Protein AF-A0AAE0L4Q6-F1 (afdb_monomer_lite)

pLDDT: mean 71.45, std 23.59, range [25.77, 97.25]

Secondary structure (DSSP, 8-state):
--SHHHHHHHHHHHHHTT----HHHHHHHHHHHHHHHHHHHHHHHHHT--S-----HHHHHHHHHHHHHHHHHHHHHHHHHHTTSS------------------S------GGGHHHHHHSSGGGGGGGGHHHHHHHHHHT--HHHHHHHHHHHHHHHHHHHHHHHHHHHHTS-HHHHHHHHHHHTTHHHHHHHHHHHHTT-HHHHHHHHHHHHHIIIIIIHHHHHHHHHHH-S-----HHHHHHHHHHHHHHHHHHHHHHHHHHHT--SSTHHHHHHHHHHHHHHHHHHHHHHHHIIIIISHHHHHTTTSSS-SS-------HHHHHHHHHHHHHHHHHHHHHHHHHHHHHHHT-

InterPro domains:
  IPR004713 Calcium/proton exchanger [PTHR31503] (85-353)
  IPR004837 Sodium/calcium exchanger membrane region [PF01699] (146-299)
  IPR044880 NCX, central ion-binding domain superfamily [G3DSA:1.20.1420.30] (175-314)

Sequence (356 aa):
MASMGAQAAKDAAFRTAGVSPDFNEHKDRLAKIANAIQADEWLDRESDLSGEPEHIDHYASAEDKKSHKLGKLTEMVKKKKEAQSFDVEGGDEEEEKAPRADVPQDMVGFSIVSTKDILFTSQLNWLLFLIPVAVWCKMSGASDGWIFFFSLLPICPLAERLGYVTEAMASFTNPTLGGLLNATFGNLTEMIVSWFALKGGLLRVVQMSLLGSILSNMLLVLGCAFFFGGLKYKRQTYNKQGATMSAALLLLAVVSIAAPNVLHATHTELHGTSSEISLSRFTSVLLLGVYCTFLYFQLITHRDIYEEEGEDDDDDEEETVQTFWSCIAWLGIMTIFISFLSDYLVDAIEGAAGGM

Organism: NCBI:txid36881

Structure (mmCIF, N/CA/C/O backbone):
data_AF-A0AAE0L4Q6-F1
#
_entry.id   AF-A0AAE0L4Q6-F1
#
loop_
_atom_site.group_PDB
_atom_site.id
_atom_site.type_symbol
_atom_site.label_atom_id
_atom_site.label_alt_id
_atom_site.label_comp_id
_atom_site.label_asym_id
_atom_site.label_entity_id
_atom_site.label_seq_id
_atom_site.pdbx_PDB_ins_code
_atom_site.Cartn_x
_atom_site.Cartn_y
_atom_site.Cartn_z
_atom_site.occupancy
_atom_site.B_iso_or_equiv
_atom_site.auth_seq_id
_atom_site.auth_comp_id
_atom_site.auth_asym_id
_atom_site.auth_atom_id
_atom_site.pdbx_PDB_model_num
ATOM 1 N N . MET A 1 1 ? -1.699 27.904 60.894 1.00 48.16 1 MET A N 1
ATOM 2 C CA . MET A 1 1 ? -2.762 28.939 60.853 1.00 48.16 1 MET A CA 1
ATOM 3 C C . MET A 1 1 ? -3.134 29.372 59.420 1.00 48.16 1 MET A C 1
ATOM 5 O O . MET A 1 1 ? -3.517 30.511 59.214 1.00 48.16 1 MET A O 1
ATOM 9 N N . ALA A 1 2 ? -3.112 28.465 58.430 1.00 44.81 2 ALA A N 1
ATOM 10 C CA . ALA A 1 2 ? -3.509 28.776 57.046 1.00 44.81 2 ALA A CA 1
ATOM 11 C C . ALA A 1 2 ? -4.412 27.705 56.386 1.00 44.81 2 ALA A C 1
ATOM 13 O O . ALA A 1 2 ? -4.606 27.747 55.180 1.00 44.81 2 ALA A O 1
ATOM 14 N N . SER A 1 3 ? -4.995 26.764 57.149 1.00 45.03 3 SER A N 1
ATOM 15 C CA . SER A 1 3 ? -5.973 25.785 56.621 1.00 45.03 3 SER A CA 1
ATOM 16 C C . SER A 1 3 ? -7.398 25.951 57.168 1.00 45.03 3 SER A C 1
ATOM 18 O O . SER A 1 3 ? -8.330 25.378 56.618 1.00 45.03 3 SER A O 1
ATOM 20 N N . MET A 1 4 ? -7.612 26.790 58.191 1.00 44.44 4 MET A N 1
ATOM 21 C CA . MET A 1 4 ? -8.950 27.037 58.761 1.00 44.44 4 MET A CA 1
ATOM 22 C C . MET A 1 4 ? -9.781 28.068 57.972 1.00 44.44 4 MET A C 1
ATOM 24 O O . MET A 1 4 ? -10.983 28.170 58.188 1.00 44.44 4 MET A O 1
ATOM 28 N N . GLY A 1 5 ? -9.173 28.812 57.038 1.00 43.12 5 GLY A N 1
ATOM 29 C CA . GLY A 1 5 ? -9.877 29.802 56.207 1.00 43.12 5 GLY A CA 1
ATOM 30 C C . GLY A 1 5 ? -10.591 29.216 54.981 1.00 43.12 5 GLY A C 1
ATOM 31 O O . GLY A 1 5 ? -11.606 29.752 54.551 1.00 43.12 5 GLY A O 1
ATOM 32 N N . ALA A 1 6 ? -10.108 28.095 54.434 1.00 44.03 6 ALA A N 1
ATOM 33 C CA . ALA A 1 6 ? -10.659 27.513 53.206 1.00 44.03 6 ALA A CA 1
ATOM 34 C C . ALA A 1 6 ? -11.973 26.746 53.439 1.00 44.03 6 ALA A C 1
ATOM 36 O O . ALA A 1 6 ? -12.849 26.749 52.576 1.00 44.03 6 ALA A O 1
ATOM 37 N N . GLN A 1 7 ? -12.139 26.137 54.619 1.00 43.47 7 GLN A N 1
ATOM 38 C CA . GLN A 1 7 ? -13.361 25.408 54.966 1.00 43.47 7 GLN A CA 1
ATOM 39 C C . GLN A 1 7 ? -14.528 26.367 55.246 1.00 43.47 7 GLN A C 1
ATOM 41 O O . GLN A 1 7 ? -15.621 26.182 54.723 1.00 43.47 7 GLN A O 1
ATOM 46 N N . ALA A 1 8 ? -14.261 27.474 55.948 1.00 47.47 8 ALA A N 1
ATOM 47 C CA . ALA A 1 8 ? -15.256 28.515 56.201 1.00 47.47 8 ALA A CA 1
ATOM 48 C C . ALA A 1 8 ? -15.731 29.219 54.911 1.00 47.47 8 ALA A C 1
ATOM 50 O O . ALA A 1 8 ? -16.887 29.630 54.824 1.00 47.47 8 ALA A O 1
ATOM 51 N N . ALA A 1 9 ? -14.870 29.323 53.889 1.00 47.62 9 ALA A N 1
ATOM 52 C CA . ALA A 1 9 ? -15.232 29.878 52.583 1.00 47.62 9 ALA A CA 1
ATOM 53 C C . ALA A 1 9 ? -16.096 28.919 51.741 1.00 47.62 9 ALA A C 1
ATOM 55 O O . ALA A 1 9 ? -17.000 29.372 51.037 1.00 47.62 9 ALA A O 1
ATOM 56 N N . LYS A 1 10 ? -15.873 27.600 51.848 1.00 47.66 10 LYS A N 1
ATOM 57 C CA . LYS A 1 10 ? -16.727 26.586 51.208 1.00 47.66 10 LYS A CA 1
ATOM 58 C C . LYS A 1 10 ? -18.117 26.540 51.846 1.00 47.66 10 LYS A C 1
ATOM 60 O O . LYS A 1 10 ? -19.112 26.578 51.127 1.00 47.66 10 LYS A O 1
ATOM 65 N N . ASP A 1 11 ? -18.195 26.573 53.174 1.00 46.31 11 ASP A N 1
ATOM 66 C CA . ASP A 1 11 ? -19.472 26.509 53.900 1.00 46.31 11 ASP A CA 1
ATOM 67 C C . ASP A 1 11 ? -20.329 27.777 53.711 1.00 46.31 11 ASP A C 1
ATOM 69 O O . ASP A 1 11 ? -21.562 27.717 53.730 1.00 46.31 11 ASP A O 1
ATOM 73 N N . ALA A 1 12 ? -19.695 28.932 53.468 1.00 47.94 12 ALA A N 1
ATOM 74 C CA . ALA A 1 12 ? -20.388 30.176 53.134 1.00 47.94 12 ALA A CA 1
ATOM 75 C C . ALA A 1 12 ? -20.968 30.175 51.706 1.00 47.94 12 ALA A C 1
ATOM 77 O O . ALA A 1 12 ? -22.055 30.715 51.502 1.00 47.94 12 ALA A O 1
ATOM 78 N N . ALA A 1 13 ? -20.296 29.532 50.741 1.00 44.50 13 ALA A N 1
ATOM 79 C CA . ALA A 1 13 ? -20.768 29.422 49.357 1.00 44.50 13 ALA A CA 1
ATOM 80 C C . ALA A 1 13 ? -21.973 28.473 49.206 1.00 44.50 13 ALA A C 1
ATOM 82 O O . ALA A 1 13 ? -22.838 28.698 48.363 1.00 44.50 13 ALA A O 1
ATOM 83 N N . PHE A 1 14 ? -22.080 27.451 50.062 1.00 43.75 14 PHE A N 1
ATOM 84 C CA . PHE A 1 14 ? -23.245 26.558 50.086 1.00 43.75 14 PHE A CA 1
ATOM 85 C C . PHE A 1 14 ? -24.495 27.210 50.701 1.00 43.75 14 PHE A C 1
ATOM 87 O O . PHE A 1 14 ? -25.613 26.895 50.297 1.00 43.75 14 PHE A O 1
ATOM 94 N N . ARG A 1 15 ? -24.338 28.171 51.623 1.00 41.94 15 ARG A N 1
ATOM 95 C CA . ARG A 1 15 ? -25.477 28.880 52.242 1.00 41.94 15 ARG A CA 1
ATOM 96 C C . ARG A 1 15 ? -26.117 29.938 51.341 1.00 41.94 15 ARG A C 1
ATOM 98 O O . ARG A 1 15 ? -27.300 30.216 51.510 1.00 41.94 15 ARG A O 1
ATOM 105 N N . THR A 1 16 ? -25.386 30.506 50.383 1.00 45.47 16 THR A N 1
ATOM 106 C CA . THR A 1 16 ? -25.925 31.495 49.429 1.00 45.47 16 THR A CA 1
ATOM 107 C C . THR A 1 16 ? -26.663 30.871 48.242 1.00 45.47 16 THR A C 1
ATOM 109 O O . THR A 1 16 ? -27.425 31.573 47.585 1.00 45.47 16 THR A O 1
ATOM 112 N N . ALA A 1 17 ? -26.500 29.567 47.988 1.00 41.34 17 ALA A N 1
ATOM 113 C CA . ALA A 1 17 ? -27.149 28.867 46.874 1.00 41.34 17 ALA A CA 1
ATOM 114 C C . ALA A 1 17 ? -28.495 28.199 47.230 1.00 41.34 17 ALA A C 1
ATOM 116 O O . ALA A 1 17 ? -29.168 27.690 46.341 1.00 41.34 17 ALA A O 1
ATOM 117 N N . GLY A 1 18 ? -28.908 28.190 48.505 1.00 42.25 18 GLY A N 1
ATOM 118 C CA . GLY A 1 18 ? -30.209 27.643 48.923 1.00 42.25 18 GLY A CA 1
ATOM 119 C C . GLY A 1 18 ? -30.389 26.132 48.706 1.00 42.25 18 GLY A C 1
ATOM 120 O O . GLY A 1 18 ? -31.521 25.654 48.696 1.00 42.25 18 GLY A O 1
ATOM 121 N N . VAL A 1 19 ? -29.302 25.373 48.534 1.00 42.91 19 VAL A N 1
ATOM 122 C CA . VAL A 1 19 ? -29.346 23.924 48.289 1.00 42.91 19 VAL A CA 1
ATOM 123 C C . VAL A 1 19 ? -29.115 23.173 49.602 1.00 42.91 19 VAL A C 1
ATOM 125 O O . VAL A 1 19 ? -28.052 23.280 50.211 1.00 42.91 19 VAL A O 1
ATOM 128 N N . SER A 1 20 ? -30.128 22.424 50.042 1.00 42.41 20 SER A N 1
ATOM 129 C CA . SER A 1 20 ? -30.029 21.486 51.167 1.00 42.41 20 SER A CA 1
ATOM 130 C C . SER A 1 20 ? -29.154 20.281 50.781 1.00 42.41 20 SER A C 1
ATOM 132 O O . SER A 1 20 ? -29.304 19.773 49.666 1.00 42.41 20 SER A O 1
ATOM 134 N N . PRO A 1 21 ? -28.255 19.791 51.654 1.00 42.56 21 PRO A N 1
ATOM 135 C CA . PRO A 1 21 ? -27.410 18.645 51.361 1.00 42.56 21 PRO A CA 1
ATOM 136 C C . PRO A 1 21 ? -28.162 17.349 51.688 1.00 42.56 21 PRO A C 1
ATOM 138 O O . PRO A 1 21 ? -27.927 16.740 52.727 1.00 42.56 21 PRO A O 1
ATOM 141 N N . ASP A 1 22 ? -29.069 16.921 50.810 1.00 47.31 22 ASP A N 1
ATOM 142 C CA . ASP A 1 22 ? -29.587 15.551 50.854 1.00 47.31 22 ASP A CA 1
ATOM 143 C C . ASP A 1 22 ? -29.532 14.900 49.466 1.00 47.31 22 ASP A C 1
ATOM 145 O O . ASP A 1 22 ? -30.335 15.154 48.567 1.00 47.31 22 ASP A O 1
ATOM 149 N N . PHE A 1 23 ? -28.511 14.065 49.281 1.00 42.16 23 PHE A N 1
ATOM 150 C CA . PHE A 1 23 ? -28.233 13.330 48.048 1.00 42.16 23 PHE A CA 1
ATOM 151 C C . PHE A 1 23 ? -29.289 12.240 47.771 1.00 42.16 23 PHE A C 1
ATOM 153 O O . PHE A 1 23 ? -29.447 11.815 46.624 1.00 42.16 23 PHE A O 1
ATOM 160 N N . ASN A 1 24 ? -30.056 11.811 48.784 1.00 38.50 24 ASN A N 1
ATOM 161 C CA . ASN A 1 24 ? -31.100 10.794 48.614 1.00 38.50 24 ASN A CA 1
ATOM 162 C C . ASN A 1 24 ? -32.397 11.358 48.018 1.00 38.50 24 ASN A C 1
ATOM 164 O O . ASN A 1 24 ? -33.052 10.671 47.233 1.00 38.50 24 ASN A O 1
ATOM 168 N N . GLU A 1 25 ? -32.740 12.618 48.295 1.00 45.03 25 GLU A N 1
ATOM 169 C CA . GLU A 1 25 ? -33.963 13.235 47.763 1.00 45.03 25 GLU A CA 1
ATOM 170 C C . GLU A 1 25 ? -33.882 13.440 46.236 1.00 45.03 25 GLU A C 1
ATOM 172 O O . GLU A 1 25 ? -34.867 13.278 45.511 1.00 45.03 25 GLU A O 1
ATOM 177 N N . HIS A 1 26 ? -32.683 13.714 45.711 1.00 42.25 26 HIS A N 1
ATOM 178 C CA . HIS A 1 26 ? -32.451 13.862 44.271 1.00 42.25 26 HIS A CA 1
ATOM 179 C C . HIS A 1 26 ? -32.626 12.545 43.501 1.00 42.25 26 HIS A C 1
ATOM 181 O O . HIS A 1 26 ? -33.122 12.546 42.372 1.00 42.25 26 HIS A O 1
ATOM 187 N N . LYS A 1 27 ? -32.271 11.414 44.120 1.00 40.91 27 LYS A N 1
ATOM 188 C CA . LYS A 1 27 ? -32.402 10.080 43.522 1.00 40.91 27 LYS A CA 1
ATOM 189 C C . LYS A 1 27 ? -33.869 9.652 43.423 1.00 40.91 27 LYS A C 1
ATOM 191 O O . LYS A 1 27 ? -34.287 9.148 42.382 1.00 40.91 27 LYS A O 1
ATOM 196 N N . ASP A 1 28 ? -34.663 9.959 44.446 1.00 44.41 28 ASP A N 1
ATOM 197 C CA . ASP A 1 28 ? -36.108 9.703 44.460 1.00 44.41 28 ASP A CA 1
ATOM 198 C C . ASP A 1 28 ? -36.875 10.579 43.460 1.00 44.41 28 ASP A C 1
ATOM 200 O O . ASP A 1 28 ? -37.841 10.123 42.842 1.00 44.41 28 ASP A O 1
ATOM 204 N N . ARG A 1 29 ? -36.442 11.829 43.244 1.00 42.41 29 ARG A N 1
ATOM 205 C CA . ARG A 1 29 ? -37.039 12.708 42.221 1.00 42.41 29 ARG A CA 1
ATOM 206 C C . ARG A 1 29 ? -36.718 12.231 40.806 1.00 42.41 29 ARG A C 1
ATOM 208 O O . ARG A 1 29 ? -37.615 12.226 39.968 1.00 42.41 29 ARG A O 1
ATOM 215 N N . LEU A 1 30 ? -35.494 11.767 40.554 1.00 44.44 30 LEU A N 1
ATOM 216 C CA . LEU A 1 30 ? -35.113 11.189 39.260 1.00 44.44 30 LEU A CA 1
ATOM 217 C C . LEU A 1 30 ? -35.829 9.857 38.988 1.00 44.44 30 LEU A C 1
ATOM 219 O O . LEU A 1 30 ? -36.295 9.644 37.873 1.00 44.44 30 LEU A O 1
ATOM 223 N N . ALA A 1 31 ? -36.011 9.007 40.004 1.00 44.12 31 ALA A N 1
ATOM 224 C CA . ALA A 1 31 ? -36.785 7.769 39.878 1.00 44.12 31 ALA A CA 1
ATOM 225 C C . ALA A 1 31 ? -38.276 8.035 39.594 1.00 44.12 31 ALA A C 1
ATOM 227 O O . ALA A 1 31 ? -38.886 7.348 38.776 1.00 44.12 31 ALA A O 1
ATOM 228 N N . LYS A 1 32 ? -38.865 9.066 40.216 1.00 46.53 32 LYS A N 1
ATOM 229 C CA . LYS A 1 32 ? -40.248 9.488 39.930 1.00 46.53 32 LYS A CA 1
ATOM 230 C C . LYS A 1 32 ? -40.409 10.070 38.525 1.00 46.53 32 LYS A C 1
ATOM 232 O O . LYS A 1 32 ? -41.422 9.796 37.893 1.00 46.53 32 LYS A O 1
ATOM 237 N N . ILE A 1 33 ? -39.427 10.826 38.029 1.00 45.06 33 ILE A N 1
ATOM 238 C CA . ILE A 1 33 ? -39.437 11.361 36.657 1.00 45.06 33 ILE A CA 1
ATOM 239 C C . ILE A 1 33 ? -39.277 10.227 35.634 1.00 45.06 33 ILE A C 1
ATOM 241 O O . ILE A 1 33 ? -40.029 10.188 34.668 1.00 45.06 33 ILE A O 1
ATOM 245 N N . ALA A 1 34 ? -38.380 9.266 35.871 1.00 41.47 34 ALA A N 1
ATOM 246 C CA . ALA A 1 34 ? -38.217 8.099 35.000 1.00 41.47 34 ALA A CA 1
ATOM 247 C C . ALA A 1 34 ? -39.496 7.241 34.925 1.00 41.47 34 ALA A C 1
ATOM 249 O O . ALA A 1 34 ? -39.909 6.851 33.836 1.00 41.47 34 ALA A O 1
ATOM 250 N N . ASN A 1 35 ? -40.171 7.028 36.062 1.00 42.50 35 ASN A N 1
ATOM 251 C CA . ASN A 1 35 ? -41.451 6.313 36.099 1.00 42.50 35 ASN A CA 1
ATOM 252 C C . ASN A 1 35 ? -42.597 7.105 35.448 1.00 42.50 35 ASN A C 1
ATOM 254 O O . ASN A 1 35 ? -43.490 6.502 34.863 1.00 42.50 35 ASN A O 1
ATOM 258 N N . ALA A 1 36 ? -42.585 8.440 35.529 1.00 43.31 36 ALA A N 1
ATOM 259 C CA . ALA A 1 36 ? -43.573 9.279 34.851 1.00 43.31 36 ALA A CA 1
ATOM 260 C C . ALA A 1 36 ? -43.386 9.262 33.324 1.00 43.31 36 ALA A C 1
ATOM 262 O O . ALA A 1 36 ? -44.373 9.171 32.606 1.00 43.31 36 ALA A O 1
ATOM 263 N N . ILE A 1 37 ? -42.139 9.265 32.838 1.00 42.06 37 ILE A N 1
ATOM 264 C CA . ILE A 1 37 ? -41.817 9.152 31.404 1.00 42.06 37 ILE A CA 1
ATOM 265 C C . ILE A 1 37 ? -42.217 7.770 30.863 1.00 42.06 37 ILE A C 1
ATOM 267 O O . ILE A 1 37 ? -42.807 7.682 29.791 1.00 42.06 37 ILE A O 1
ATOM 271 N N . GLN A 1 38 ? -41.983 6.697 31.629 1.00 42.12 38 GLN A N 1
ATOM 272 C CA . GLN A 1 38 ? -42.442 5.351 31.259 1.00 42.12 38 GLN A CA 1
ATOM 273 C C . GLN A 1 38 ? -43.969 5.212 31.245 1.00 42.12 38 GLN A C 1
ATOM 275 O O . GLN A 1 38 ? -44.492 4.437 30.451 1.00 42.12 38 GLN A O 1
ATOM 280 N N . ALA A 1 39 ? -44.691 5.936 32.104 1.00 42.81 39 ALA A N 1
ATOM 281 C CA . ALA A 1 39 ? -46.153 5.927 32.099 1.00 42.81 39 ALA A CA 1
ATOM 282 C C . ALA A 1 39 ? -46.742 6.707 30.906 1.00 42.81 39 ALA A C 1
ATOM 284 O O . ALA A 1 39 ? -47.765 6.291 30.365 1.00 42.81 39 ALA A O 1
ATOM 285 N N . ASP A 1 40 ? -46.082 7.786 30.471 1.00 40.94 40 ASP A N 1
ATOM 286 C CA . ASP A 1 40 ? -46.489 8.597 29.310 1.00 40.94 40 ASP A CA 1
ATOM 287 C C . ASP A 1 40 ? -46.261 7.840 27.985 1.00 40.94 40 ASP A C 1
ATOM 289 O O . ASP A 1 40 ? -47.155 7.781 27.144 1.00 40.94 40 ASP A O 1
ATOM 293 N N . GLU A 1 41 ? -45.125 7.135 27.846 1.00 43.81 41 GLU A N 1
ATOM 294 C CA . GLU A 1 41 ? -44.856 6.243 26.698 1.00 43.81 41 GLU A CA 1
ATOM 295 C C . GLU A 1 41 ? -45.848 5.071 26.598 1.00 43.81 41 GLU A C 1
ATOM 297 O O . GLU A 1 41 ? -46.086 4.549 25.508 1.00 43.81 41 GLU A O 1
ATOM 302 N N . TRP A 1 42 ? -46.425 4.636 27.722 1.00 39.66 42 TRP A N 1
ATOM 303 C CA . TRP A 1 42 ? -47.453 3.593 27.743 1.00 39.66 42 TRP A CA 1
ATOM 304 C C . TRP A 1 42 ? -48.832 4.120 27.328 1.00 39.66 42 TRP A C 1
ATOM 306 O O . TRP A 1 42 ? -49.540 3.426 26.599 1.00 39.66 42 TRP A O 1
ATOM 316 N N . LEU A 1 43 ? -49.195 5.343 27.729 1.00 40.06 43 LEU A N 1
ATOM 317 C CA . LEU A 1 43 ? -50.482 5.958 27.383 1.00 40.06 43 LEU A CA 1
ATOM 318 C C . LEU A 1 43 ? -50.569 6.358 25.902 1.00 40.06 43 LEU A C 1
ATOM 320 O O . LEU A 1 43 ? -51.619 6.156 25.289 1.00 40.06 43 LEU A O 1
ATOM 324 N N . ASP A 1 44 ? -49.474 6.835 25.302 1.00 42.72 44 ASP A N 1
ATOM 325 C CA . ASP A 1 44 ? -49.431 7.120 23.857 1.00 42.72 44 ASP A CA 1
ATOM 326 C C . ASP A 1 44 ? -49.567 5.833 23.027 1.00 42.72 44 ASP A C 1
ATOM 328 O O . ASP A 1 44 ? -50.260 5.801 22.007 1.00 42.72 44 ASP A O 1
ATOM 332 N N . ARG A 1 45 ? -48.991 4.726 23.507 1.00 41.34 45 ARG A N 1
ATOM 333 C CA . ARG A 1 45 ? -48.955 3.441 22.794 1.00 41.34 45 ARG A CA 1
ATOM 334 C C . ARG A 1 45 ? -50.258 2.640 22.880 1.00 41.34 45 ARG A C 1
ATOM 336 O O . ARG A 1 45 ? -50.507 1.788 22.029 1.00 41.34 45 ARG A O 1
ATOM 343 N N . GLU A 1 46 ? -51.098 2.921 23.875 1.00 40.28 46 GLU A N 1
ATOM 344 C CA . GLU A 1 46 ? -52.436 2.330 24.017 1.00 40.28 46 GLU A CA 1
ATOM 345 C C . GLU A 1 46 ? -53.473 3.037 23.117 1.00 40.28 46 GLU A C 1
ATOM 347 O O . GLU A 1 46 ? -54.459 2.426 22.704 1.00 40.28 46 GLU A O 1
ATOM 352 N N . SER A 1 47 ? -53.212 4.292 22.719 1.00 39.91 47 SER A N 1
ATOM 353 C CA . SER A 1 47 ? -54.060 5.048 21.782 1.00 39.91 47 SER A CA 1
ATOM 354 C C . SER A 1 47 ? -53.958 4.571 20.321 1.00 39.91 47 SER A C 1
ATOM 356 O O . SER A 1 47 ? -54.922 4.695 19.560 1.00 39.91 47 SER A O 1
ATOM 358 N N . ASP A 1 48 ? -52.845 3.923 19.961 1.00 41.34 48 ASP A N 1
ATOM 359 C CA . ASP A 1 48 ? -52.565 3.403 18.613 1.00 41.34 48 ASP A CA 1
ATOM 360 C C . ASP A 1 48 ? -53.115 1.981 18.355 1.00 41.34 48 ASP A C 1
ATOM 362 O O . ASP A 1 48 ? -53.038 1.477 17.233 1.00 41.34 48 ASP A O 1
ATOM 366 N N . LEU A 1 49 ? -53.710 1.317 19.356 1.00 40.81 49 LEU A N 1
ATOM 367 C CA . LEU A 1 49 ? -54.139 -0.093 19.273 1.00 40.81 49 LEU A CA 1
ATOM 368 C C . LEU A 1 49 ? -55.650 -0.306 19.052 1.00 40.81 49 LEU A C 1
ATOM 370 O O . LEU A 1 49 ? -56.189 -1.366 19.366 1.00 40.81 49 LEU A O 1
ATOM 374 N N . SER A 1 50 ? -56.356 0.649 18.441 1.00 37.75 50 SER A N 1
ATOM 375 C CA . SER A 1 50 ? -57.787 0.494 18.100 1.00 37.75 50 SER A CA 1
ATOM 376 C C . SER A 1 50 ? -58.080 -0.243 16.772 1.00 37.75 50 SER A C 1
ATOM 378 O O . SER A 1 50 ? -59.188 -0.141 16.246 1.00 37.75 50 SER A O 1
ATOM 380 N N . GLY A 1 51 ? -57.137 -1.033 16.240 1.00 38.25 51 GLY A N 1
ATOM 381 C CA . GLY A 1 51 ? -57.296 -1.772 14.978 1.00 38.25 51 GLY A CA 1
ATOM 382 C C . GLY A 1 51 ? -56.962 -3.268 15.067 1.00 38.25 51 GLY A C 1
ATOM 383 O O . GLY A 1 51 ? -55.798 -3.615 15.177 1.00 38.25 51 GLY A O 1
ATOM 384 N N . GLU A 1 52 ? -58.012 -4.094 14.966 1.00 39.88 52 GLU A N 1
ATOM 385 C CA . GLU A 1 52 ? -58.116 -5.533 14.614 1.00 39.88 52 GLU A CA 1
ATOM 386 C C . GLU A 1 52 ? -57.234 -6.620 15.298 1.00 39.88 52 GLU A C 1
ATOM 388 O O . GLU A 1 52 ? -56.025 -6.469 15.449 1.00 39.88 52 GLU A O 1
ATOM 393 N N . PRO A 1 53 ? -57.810 -7.791 15.676 1.00 41.69 53 PRO A N 1
ATOM 394 C CA . PRO A 1 53 ? -57.132 -8.789 16.499 1.00 41.69 53 PRO A CA 1
ATOM 395 C C . PRO A 1 53 ? -56.586 -9.970 15.674 1.00 41.69 53 PRO A C 1
ATOM 397 O O . PRO A 1 53 ? -57.197 -11.031 15.637 1.00 41.69 53 PRO A O 1
ATOM 400 N N . GLU A 1 54 ? -55.407 -9.843 15.072 1.00 41.41 54 GLU A N 1
ATOM 401 C CA . GLU A 1 54 ? -54.639 -11.001 14.577 1.00 41.41 54 GLU A CA 1
ATOM 402 C C . GLU A 1 54 ? -53.136 -10.715 14.703 1.00 41.41 54 GLU A C 1
ATOM 404 O O . GLU A 1 54 ? -52.567 -10.158 13.780 1.00 41.41 54 GLU A O 1
ATOM 409 N N . HIS A 1 55 ? -52.504 -11.033 15.850 1.00 45.25 55 HIS A N 1
ATOM 410 C CA . HIS A 1 55 ? -51.056 -11.358 15.992 1.00 45.25 55 HIS A CA 1
ATOM 411 C C . HIS A 1 55 ? -50.549 -11.399 17.460 1.00 45.25 55 HIS A C 1
ATOM 413 O O . HIS A 1 55 ? -49.432 -10.982 17.758 1.00 45.25 55 HIS A O 1
ATOM 419 N N . ILE A 1 56 ? -51.321 -11.929 18.416 1.00 41.41 56 ILE A N 1
ATOM 420 C CA . ILE A 1 56 ? -50.936 -11.892 19.847 1.00 41.41 56 ILE A CA 1
ATOM 421 C C . ILE A 1 56 ? -49.899 -12.977 20.231 1.00 41.41 56 ILE A C 1
ATOM 423 O O . ILE A 1 56 ? -49.100 -12.777 21.146 1.00 41.41 56 ILE A O 1
ATOM 427 N N . ASP A 1 57 ? -49.790 -14.079 19.484 1.00 42.94 57 ASP A N 1
ATOM 428 C CA . ASP A 1 57 ? -48.995 -15.236 19.936 1.00 42.94 57 ASP A CA 1
ATOM 429 C C . ASP A 1 57 ? -47.475 -15.101 19.724 1.00 42.94 57 ASP A C 1
ATOM 431 O O . ASP A 1 57 ? -46.681 -15.752 20.407 1.00 42.94 57 ASP A O 1
ATOM 435 N N . HIS A 1 58 ? -47.030 -14.236 18.805 1.00 40.72 58 HIS A N 1
ATOM 436 C CA . HIS A 1 58 ? -45.605 -14.133 18.467 1.00 40.72 58 HIS A CA 1
ATOM 437 C C . HIS A 1 58 ? -44.821 -13.162 19.371 1.00 40.72 58 HIS A C 1
ATOM 439 O O . HIS A 1 58 ? -43.597 -13.287 19.480 1.00 40.72 58 HIS A O 1
ATOM 445 N N . TYR A 1 59 ? -45.515 -12.242 20.054 1.00 36.75 59 TYR A N 1
ATOM 446 C CA . TYR A 1 59 ? -44.914 -11.242 20.947 1.00 36.75 59 TYR A CA 1
ATOM 447 C C . TYR A 1 59 ? -44.733 -11.755 22.383 1.00 36.75 59 TYR A C 1
ATOM 449 O O . TYR A 1 59 ? -43.689 -11.497 22.985 1.00 36.75 59 TYR A O 1
ATOM 457 N N . ALA A 1 60 ? -45.651 -12.591 22.882 1.00 38.31 60 ALA A N 1
ATOM 458 C CA . ALA A 1 60 ? -45.538 -13.213 24.207 1.00 38.31 60 ALA A CA 1
ATOM 459 C C . ALA A 1 60 ? -44.258 -14.070 24.352 1.00 38.31 60 ALA A C 1
ATOM 461 O O . ALA A 1 60 ? -43.594 -14.054 25.387 1.00 38.31 60 ALA A O 1
ATOM 462 N N . SER A 1 61 ? -43.832 -14.749 23.277 1.00 39.53 61 SER A N 1
ATOM 463 C CA . SER A 1 61 ? -42.608 -15.570 23.276 1.00 39.53 61 SER A CA 1
ATOM 464 C C . SER A 1 61 ? -41.306 -14.749 23.332 1.00 39.53 61 SER A C 1
ATOM 466 O O . SER A 1 61 ? -40.276 -15.236 23.811 1.00 39.53 61 SER A O 1
ATOM 468 N N . ALA A 1 62 ? -41.320 -13.506 22.840 1.00 42.94 62 ALA A N 1
ATOM 469 C CA . ALA A 1 62 ? -40.151 -12.627 22.853 1.00 42.94 62 ALA A CA 1
ATOM 470 C C . ALA A 1 62 ? -39.957 -11.957 24.224 1.00 42.94 62 ALA A C 1
ATOM 472 O O . ALA A 1 62 ? -38.818 -11.827 24.685 1.00 42.94 62 ALA A O 1
ATOM 473 N N . GLU A 1 63 ? -41.050 -11.593 24.899 1.00 45.50 63 GLU A N 1
ATOM 474 C CA . GLU A 1 63 ? -41.012 -11.029 26.253 1.00 45.50 63 GLU A CA 1
ATOM 475 C C . GLU A 1 63 ? -40.602 -12.066 27.305 1.00 45.50 63 GLU A C 1
ATOM 477 O O . GLU A 1 63 ? -39.743 -11.767 28.140 1.00 45.50 63 GLU A O 1
ATOM 482 N N . ASP A 1 64 ? -41.074 -13.313 27.195 1.00 44.91 64 ASP A N 1
ATOM 483 C CA . ASP A 1 64 ? -40.664 -14.404 28.094 1.00 44.91 64 ASP A CA 1
ATOM 484 C C . ASP A 1 64 ? -39.156 -14.691 28.016 1.00 44.91 64 ASP A C 1
ATOM 486 O O . ASP A 1 64 ? -38.475 -14.854 29.036 1.00 44.91 64 ASP A O 1
ATOM 490 N N . LYS A 1 65 ? -38.581 -14.679 26.805 1.00 44.41 65 LYS A N 1
ATOM 491 C CA . LYS A 1 65 ? -37.133 -14.873 26.609 1.00 44.41 65 LYS A CA 1
ATOM 492 C C . LYS A 1 65 ? -36.310 -13.720 27.184 1.00 44.41 65 LYS A C 1
ATOM 494 O O . LYS A 1 65 ? -35.221 -13.955 27.717 1.00 44.41 65 LYS A O 1
ATOM 499 N N . LYS A 1 66 ? -36.817 -12.486 27.099 1.00 40.44 66 LYS A N 1
ATOM 500 C CA . LYS A 1 66 ? -36.146 -11.287 27.626 1.00 40.44 66 LYS A CA 1
ATOM 501 C C . LYS A 1 66 ? -36.208 -11.246 29.158 1.00 40.44 66 LYS A C 1
ATOM 503 O O . LYS A 1 66 ? -35.183 -10.992 29.791 1.00 40.44 66 LYS A O 1
ATOM 508 N N . SER A 1 67 ? -37.355 -11.604 29.740 1.00 40.03 67 SER A N 1
ATOM 509 C CA . SER A 1 67 ? -37.562 -11.739 31.189 1.00 40.03 67 SER A CA 1
ATOM 510 C C . SER A 1 67 ? -36.657 -12.817 31.800 1.00 40.03 67 SER A C 1
ATOM 512 O O . SER A 1 67 ? -35.941 -12.570 32.773 1.00 40.03 67 SER A O 1
ATOM 514 N N . HIS A 1 68 ? -36.558 -13.981 31.149 1.00 46.34 68 HIS A N 1
ATOM 515 C CA . HIS A 1 68 ? -35.677 -15.063 31.592 1.00 46.34 68 HIS A CA 1
ATOM 516 C C . HIS A 1 68 ? -34.180 -14.688 31.527 1.00 46.34 68 HIS A C 1
ATOM 518 O O . HIS A 1 68 ? -33.396 -15.069 32.403 1.00 46.34 68 HIS A O 1
ATOM 524 N N . LYS A 1 69 ? -33.759 -13.906 30.519 1.00 40.66 69 LYS A N 1
ATOM 525 C CA . LYS A 1 69 ? -32.370 -13.420 30.396 1.00 40.66 69 LYS A CA 1
ATOM 526 C C . LYS A 1 69 ? -32.040 -12.364 31.464 1.00 40.66 69 LYS A C 1
ATOM 528 O O . LYS A 1 69 ? -30.953 -12.418 32.041 1.00 40.66 69 LYS A O 1
ATOM 533 N N . LEU A 1 70 ? -32.985 -11.473 31.789 1.00 42.06 70 LEU A N 1
ATOM 534 C CA . LEU A 1 70 ? -32.843 -10.501 32.883 1.00 42.06 70 LEU A CA 1
ATOM 535 C C . LEU A 1 70 ? -32.774 -11.178 34.262 1.00 42.06 70 LEU A C 1
ATOM 537 O O . LEU A 1 70 ? -31.953 -10.791 35.096 1.00 42.06 70 LEU A O 1
ATOM 541 N N . GLY A 1 71 ? -33.580 -12.222 34.490 1.00 50.25 71 GLY A N 1
ATOM 542 C CA . GLY A 1 71 ? -33.550 -13.006 35.729 1.00 50.25 71 GLY A CA 1
ATOM 543 C C . GLY A 1 71 ? -32.181 -13.645 35.984 1.00 50.25 71 GLY A C 1
ATOM 544 O O . GLY A 1 71 ? -31.626 -13.508 37.075 1.00 50.25 71 GLY A O 1
ATOM 545 N N . LYS A 1 72 ? -31.574 -14.241 34.946 1.00 49.66 72 LYS A N 1
ATOM 546 C CA . LYS A 1 72 ? -30.213 -14.801 35.025 1.00 49.66 72 LYS A CA 1
ATOM 547 C C . LYS A 1 72 ? -29.146 -13.743 35.316 1.00 49.66 72 LYS A C 1
ATOM 549 O O . LYS A 1 72 ? -28.277 -13.987 36.147 1.00 49.66 72 LYS A O 1
ATOM 554 N N . LEU A 1 73 ? -29.211 -12.568 34.682 1.00 41.03 73 LEU A N 1
ATOM 555 C CA . LEU A 1 73 ? -28.272 -11.476 34.976 1.00 41.03 73 LEU A CA 1
ATOM 556 C C . LEU A 1 73 ? -28.393 -10.985 36.423 1.00 41.03 73 LEU A C 1
ATOM 558 O O . LEU A 1 73 ? -27.382 -10.740 37.078 1.00 41.03 73 LEU A O 1
ATOM 562 N N . THR A 1 74 ? -29.618 -10.888 36.934 1.00 46.28 74 THR A N 1
ATOM 563 C CA . THR A 1 74 ? -29.877 -10.417 38.300 1.00 46.28 74 THR A CA 1
ATOM 564 C C . THR A 1 74 ? -29.347 -11.411 39.338 1.00 46.28 74 THR A C 1
ATOM 566 O O . THR A 1 74 ? -28.729 -10.995 40.320 1.00 46.28 74 THR A O 1
ATOM 569 N N . GLU A 1 75 ? -29.488 -12.720 39.098 1.00 52.62 75 GLU A N 1
ATOM 570 C CA . GLU A 1 75 ? -28.853 -13.743 39.937 1.00 52.62 75 GLU A CA 1
ATOM 571 C C . GLU A 1 75 ? -27.324 -13.704 39.865 1.00 52.62 75 GLU A C 1
ATOM 573 O O . GLU A 1 75 ? -26.678 -13.792 40.906 1.00 52.62 75 GLU A O 1
ATOM 578 N N . MET A 1 76 ? -26.724 -13.525 38.682 1.00 46.97 76 MET A N 1
ATOM 579 C CA . MET A 1 76 ? -25.262 -13.429 38.562 1.00 46.97 76 MET A CA 1
ATOM 580 C C . MET A 1 76 ? -24.703 -12.212 39.305 1.00 46.97 76 MET A C 1
ATOM 582 O O . MET A 1 76 ? -23.688 -12.325 39.992 1.00 46.97 76 MET A O 1
ATOM 586 N N . VAL A 1 77 ? -25.383 -11.064 39.225 1.00 46.75 77 VAL A N 1
ATOM 587 C CA . VAL A 1 77 ? -25.007 -9.856 39.973 1.00 46.75 77 VAL A CA 1
ATOM 588 C C . VAL A 1 77 ? -25.165 -10.084 41.475 1.00 46.75 77 VAL A C 1
ATOM 590 O O . VAL A 1 77 ? -24.275 -9.709 42.236 1.00 46.75 77 VAL A O 1
ATOM 593 N N . LYS A 1 78 ? -26.240 -10.749 41.916 1.00 48.94 78 LYS A N 1
ATOM 594 C CA . LYS A 1 78 ? -26.447 -11.094 43.330 1.00 48.94 78 LYS A CA 1
ATOM 595 C C . LYS A 1 78 ? -25.366 -12.047 43.846 1.00 48.94 78 LYS A C 1
ATOM 597 O O . LYS A 1 78 ? -24.788 -11.783 44.894 1.00 48.94 78 LYS A O 1
ATOM 602 N N . LYS A 1 79 ? -25.011 -13.072 43.068 1.00 48.84 79 LYS A N 1
ATOM 603 C CA . LYS A 1 79 ? -23.960 -14.045 43.400 1.00 48.84 79 LYS A CA 1
ATOM 604 C C . LYS A 1 79 ? -22.572 -13.395 43.462 1.00 48.84 79 LYS A C 1
ATOM 606 O O . LYS A 1 79 ? -21.779 -13.725 44.338 1.00 48.84 79 LYS A O 1
ATOM 611 N N . LYS A 1 80 ? -22.303 -12.417 42.586 1.00 43.16 80 LYS A N 1
ATOM 612 C CA . LYS A 1 80 ? -21.077 -11.598 42.607 1.00 43.16 80 LYS A CA 1
ATOM 613 C C . LYS A 1 80 ? -21.030 -10.659 43.821 1.00 43.16 80 LYS A C 1
ATOM 615 O O . LYS A 1 80 ? -19.959 -10.432 44.370 1.00 43.16 80 LYS A O 1
ATOM 620 N N . LYS A 1 81 ? -22.190 -10.165 44.271 1.00 39.81 81 LYS A N 1
ATOM 621 C CA . LYS A 1 81 ? -22.326 -9.306 45.458 1.00 39.81 81 LYS A CA 1
ATOM 622 C C . LYS A 1 81 ? -22.198 -10.089 46.769 1.00 39.81 81 LYS A C 1
ATOM 624 O O . LYS A 1 81 ? -21.601 -9.588 47.713 1.00 39.81 81 LYS A O 1
ATOM 629 N N . GLU A 1 82 ? -22.708 -11.319 46.810 1.00 39.06 82 GLU A N 1
ATOM 630 C CA . GLU A 1 82 ? -22.555 -12.234 47.949 1.00 39.06 82 GLU A CA 1
ATOM 631 C C . GLU A 1 82 ? -21.096 -12.701 48.092 1.00 39.06 82 GLU A C 1
ATOM 633 O O . GLU A 1 82 ? -20.566 -12.679 49.201 1.00 39.06 82 GLU A O 1
ATOM 638 N N . ALA A 1 83 ?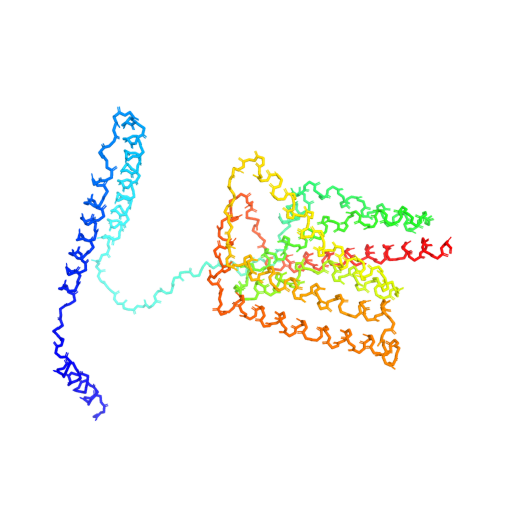 -20.408 -12.979 46.975 1.00 47.81 83 ALA A N 1
ATOM 639 C CA . ALA A 1 83 ? -18.971 -13.284 46.951 1.00 47.81 83 ALA A CA 1
ATOM 640 C C . ALA A 1 83 ? -18.069 -12.100 47.361 1.00 47.81 83 ALA A C 1
ATOM 642 O O . ALA A 1 83 ? -16.921 -12.314 47.725 1.00 47.81 83 ALA A O 1
ATOM 643 N N . GLN A 1 84 ? -18.582 -10.864 47.326 1.00 37.12 84 GLN A N 1
ATOM 644 C CA . GLN A 1 84 ? -17.889 -9.656 47.799 1.00 37.12 84 GLN A CA 1
ATOM 645 C C . GLN A 1 84 ? -18.233 -9.271 49.248 1.00 37.12 84 GLN A C 1
ATOM 647 O O . GLN A 1 84 ? -17.675 -8.308 49.763 1.00 37.12 84 GLN A O 1
ATOM 652 N N . SER A 1 85 ? -19.158 -9.980 49.908 1.00 31.30 85 SER A N 1
ATOM 653 C CA . SER A 1 85 ? -19.637 -9.629 51.258 1.00 31.30 85 SER A CA 1
ATOM 654 C C . SER A 1 85 ? -19.045 -10.467 52.395 1.00 31.30 85 SER A C 1
ATOM 656 O O . SER A 1 85 ? -19.454 -10.304 53.542 1.00 31.30 85 SER A O 1
ATOM 658 N N . PHE A 1 86 ? -18.079 -11.338 52.104 1.00 34.38 86 PHE A N 1
ATOM 659 C CA . PHE A 1 86 ? -17.397 -12.150 53.107 1.00 34.38 86 PHE A CA 1
ATOM 660 C C . PHE A 1 86 ? -15.896 -11.882 53.023 1.00 34.38 86 PHE A C 1
ATOM 662 O O . PHE A 1 86 ? -15.209 -12.565 52.283 1.00 34.38 86 PHE A O 1
ATOM 669 N N . ASP A 1 87 ? -15.462 -10.798 53.672 1.00 31.38 87 ASP A N 1
ATOM 670 C CA . ASP A 1 87 ? -14.133 -10.592 54.273 1.00 31.38 87 ASP A CA 1
ATOM 671 C C . ASP A 1 87 ? -14.058 -9.137 54.776 1.00 31.38 87 ASP A C 1
ATOM 673 O O . ASP A 1 87 ? -13.698 -8.215 54.048 1.00 31.38 87 ASP A O 1
ATOM 677 N N . VAL A 1 88 ? -14.466 -8.908 56.030 1.00 30.09 88 VAL A N 1
ATOM 678 C CA . VAL A 1 88 ? -14.133 -7.686 56.782 1.00 30.09 88 VAL A CA 1
ATOM 679 C C . VAL A 1 88 ? -13.821 -8.087 58.221 1.00 30.09 88 VAL A C 1
ATOM 681 O O . VAL A 1 88 ? -14.720 -8.182 59.050 1.00 30.09 88 VAL A O 1
ATOM 684 N N . GLU A 1 89 ? -12.541 -8.278 58.522 1.00 29.02 89 GLU A N 1
ATOM 685 C CA . GLU A 1 89 ? -11.957 -7.965 59.830 1.00 29.02 89 GLU A CA 1
ATOM 686 C C . GLU A 1 89 ? -10.571 -7.351 59.587 1.00 29.02 89 GLU A C 1
ATOM 688 O O . GLU A 1 89 ? -9.885 -7.701 58.632 1.00 29.02 89 GLU A O 1
ATOM 693 N N . GLY A 1 90 ? -10.254 -6.313 60.363 1.00 30.05 90 GLY A N 1
ATOM 694 C CA . GLY A 1 90 ? -9.386 -5.210 59.947 1.00 30.05 90 GLY A CA 1
ATOM 695 C C . GLY A 1 90 ? -7.876 -5.432 60.049 1.00 30.05 90 GLY A C 1
ATOM 696 O O . GLY A 1 90 ? -7.404 -6.371 60.682 1.00 30.05 90 GLY A O 1
ATOM 697 N N . GLY A 1 91 ? -7.129 -4.483 59.479 1.00 26.05 91 GLY A N 1
ATOM 698 C CA . GLY A 1 91 ? -5.679 -4.370 59.633 1.00 26.05 91 GLY A CA 1
ATOM 699 C C . GLY A 1 91 ? -5.033 -3.492 58.559 1.00 26.05 91 GLY A C 1
ATOM 700 O O . GLY A 1 91 ? -4.952 -3.921 57.421 1.00 26.05 91 GLY A O 1
ATOM 701 N N . ASP A 1 92 ? -4.638 -2.284 58.969 1.00 26.56 92 ASP A N 1
ATOM 702 C CA . ASP A 1 92 ? -3.584 -1.367 58.492 1.00 26.56 92 ASP A CA 1
ATOM 703 C C . ASP A 1 92 ? -3.266 -1.172 56.988 1.00 26.56 92 ASP A C 1
ATOM 705 O O . ASP A 1 92 ? -3.110 -2.088 56.192 1.00 26.56 92 ASP A O 1
ATOM 709 N N . GLU A 1 93 ? -3.116 0.109 56.637 1.00 37.62 93 GLU A N 1
ATOM 710 C CA . GLU A 1 93 ? -2.825 0.662 55.313 1.00 37.62 93 GLU A CA 1
ATOM 711 C C . GLU A 1 93 ? -1.470 0.197 54.733 1.00 37.62 93 GLU A C 1
ATOM 713 O O . GLU A 1 93 ? -0.414 0.669 55.149 1.00 37.62 93 GLU A O 1
ATOM 718 N N . GLU A 1 94 ? -1.509 -0.619 53.677 1.00 28.78 94 GLU A N 1
ATOM 719 C CA . GLU A 1 94 ? -0.487 -0.664 52.622 1.00 28.78 94 GLU A CA 1
ATOM 720 C C . GLU A 1 94 ? -1.199 -0.634 51.256 1.00 28.78 94 GLU A C 1
ATOM 722 O O . GLU A 1 94 ? -2.147 -1.380 51.017 1.00 28.78 94 GLU A O 1
ATOM 727 N N . GLU A 1 95 ? -0.789 0.269 50.356 1.00 31.42 95 GLU A N 1
ATOM 728 C CA . GLU A 1 95 ? -1.275 0.319 48.969 1.00 31.42 95 GLU A CA 1
ATOM 729 C C . GLU A 1 95 ? -0.911 -0.987 48.238 1.00 31.42 95 GLU A C 1
ATOM 731 O O . GLU A 1 95 ? 0.171 -1.121 47.658 1.00 31.42 95 GLU A O 1
ATOM 736 N N . GLU A 1 96 ? -1.828 -1.956 48.235 1.00 27.73 96 GLU A N 1
ATOM 737 C CA . GLU A 1 96 ? -1.707 -3.185 47.453 1.00 27.73 96 GLU A CA 1
ATOM 738 C C . GLU A 1 96 ? -1.951 -2.872 45.969 1.00 27.73 96 GLU A C 1
ATOM 740 O O . GLU A 1 96 ? -3.060 -2.884 45.430 1.00 27.73 96 GLU A O 1
ATOM 745 N N . LYS A 1 97 ? -0.859 -2.521 45.293 1.00 27.91 97 LYS A N 1
ATOM 746 C CA . LYS A 1 97 ? -0.773 -2.445 43.839 1.00 27.91 97 LYS A CA 1
ATOM 747 C C . LYS A 1 97 ? -1.157 -3.817 43.280 1.00 27.91 97 LYS A C 1
ATOM 749 O O . LYS A 1 97 ? -0.449 -4.786 43.536 1.00 27.91 97 LYS A O 1
ATOM 754 N N . ALA A 1 98 ? -2.254 -3.879 42.517 1.00 29.72 98 ALA A N 1
ATOM 755 C CA . ALA A 1 98 ? -2.686 -5.083 41.804 1.00 29.72 98 ALA A CA 1
ATOM 756 C C . ALA A 1 98 ? -1.472 -5.795 41.184 1.00 29.72 98 ALA A C 1
ATOM 758 O O . ALA A 1 98 ? -0.615 -5.100 40.614 1.00 29.72 98 ALA A O 1
ATOM 759 N N . PRO A 1 99 ? -1.363 -7.133 41.289 1.00 25.77 99 PRO A N 1
ATOM 760 C CA . PRO A 1 99 ? -0.198 -7.834 40.786 1.00 25.77 99 PRO A CA 1
ATOM 761 C C . PRO A 1 99 ? -0.097 -7.529 39.295 1.00 25.77 99 PRO A C 1
ATOM 763 O O . PRO A 1 99 ? -0.958 -7.910 38.499 1.00 25.77 99 PRO A O 1
ATOM 766 N N . ARG A 1 100 ? 0.959 -6.799 38.910 1.00 33.19 100 ARG A N 1
ATOM 767 C CA . ARG A 1 100 ? 1.455 -6.888 37.542 1.00 33.19 100 ARG A CA 1
ATOM 768 C C . ARG A 1 100 ? 1.653 -8.376 37.331 1.00 33.19 100 ARG A C 1
ATOM 770 O O . ARG A 1 100 ? 2.319 -9.003 38.148 1.00 33.19 100 ARG A O 1
ATOM 777 N N . ALA A 1 101 ? 1.039 -8.937 36.296 1.00 34.59 101 ALA A N 1
ATOM 778 C CA . ALA A 1 101 ? 1.470 -10.230 35.810 1.00 34.59 101 ALA A CA 1
ATOM 779 C C . ALA A 1 101 ? 2.985 -10.106 35.622 1.00 34.59 101 ALA A C 1
ATOM 781 O O . ALA A 1 101 ? 3.442 -9.351 34.759 1.00 34.59 101 ALA A O 1
ATOM 782 N N . ASP A 1 102 ? 3.744 -10.722 36.526 1.00 29.89 102 ASP A N 1
ATOM 783 C CA . ASP A 1 102 ? 5.186 -10.781 36.438 1.00 29.89 102 ASP A CA 1
ATOM 784 C C . ASP A 1 102 ? 5.460 -11.596 35.183 1.00 29.89 102 ASP A C 1
ATOM 786 O O . ASP A 1 102 ? 5.399 -12.824 35.184 1.00 29.89 102 ASP A O 1
ATOM 790 N N . VAL A 1 103 ? 5.663 -10.889 34.070 1.00 40.56 103 VAL A N 1
ATOM 791 C CA . VAL A 1 103 ? 6.226 -11.471 32.862 1.00 40.56 103 VAL A CA 1
ATOM 792 C C . VAL A 1 103 ? 7.589 -11.993 33.302 1.00 40.56 103 VAL A C 1
ATOM 794 O O . VAL A 1 103 ? 8.416 -11.173 33.720 1.00 40.56 103 VAL A O 1
ATOM 797 N N . PRO A 1 104 ? 7.830 -13.315 33.274 1.00 33.19 104 PRO A N 1
ATOM 798 C CA . PRO A 1 104 ? 9.119 -13.858 33.660 1.00 33.19 104 PRO A CA 1
ATOM 799 C C . PRO A 1 104 ? 10.199 -13.137 32.856 1.00 33.19 104 PRO A C 1
ATOM 801 O O . PRO A 1 104 ? 10.176 -13.112 31.623 1.00 33.19 104 PRO A O 1
ATOM 804 N N . GLN A 1 105 ? 11.110 -12.470 33.565 1.00 41.19 105 GLN A N 1
ATOM 805 C CA . GLN A 1 105 ? 12.160 -11.634 32.981 1.00 41.19 105 GLN A CA 1
ATOM 806 C C . GLN A 1 105 ? 13.307 -12.474 32.382 1.00 41.19 105 GLN A C 1
ATOM 808 O O . GLN A 1 105 ? 14.390 -11.964 32.098 1.00 41.19 105 GLN A O 1
ATOM 813 N N . ASP A 1 106 ? 13.065 -13.765 32.167 1.00 36.31 106 ASP A N 1
ATOM 814 C CA . ASP A 1 106 ? 14.016 -14.791 31.776 1.00 36.31 106 ASP A CA 1
ATOM 815 C C . ASP A 1 106 ? 13.463 -15.707 30.672 1.00 36.31 106 ASP A C 1
ATOM 817 O O . ASP A 1 106 ? 13.504 -16.927 30.758 1.00 36.31 106 ASP A O 1
ATOM 821 N N . MET A 1 107 ? 13.031 -15.129 29.550 1.00 38.22 107 MET A N 1
ATOM 822 C CA . MET A 1 107 ? 13.111 -15.836 28.268 1.00 38.22 107 MET A CA 1
ATOM 823 C C . MET A 1 107 ? 13.284 -14.851 27.111 1.00 38.22 107 MET A C 1
ATOM 825 O O . MET A 1 107 ? 12.375 -14.564 26.340 1.00 38.22 107 MET A O 1
ATOM 829 N N . VAL A 1 108 ? 14.534 -14.433 26.893 1.00 39.28 108 VAL A N 1
ATOM 830 C CA . VAL A 1 108 ? 15.057 -14.072 25.558 1.00 39.28 108 VAL A CA 1
ATOM 831 C C . VAL A 1 108 ? 15.184 -15.358 24.716 1.00 39.28 108 VAL A C 1
ATOM 833 O O . VAL A 1 108 ? 16.207 -15.655 24.106 1.00 39.28 108 VAL A O 1
ATOM 836 N N . GLY A 1 109 ? 14.152 -16.196 24.765 1.00 33.03 109 GLY A N 1
ATOM 837 C CA . GLY A 1 109 ? 13.977 -17.343 23.905 1.00 33.03 109 GLY A CA 1
ATOM 838 C C . GLY A 1 109 ? 13.188 -16.844 22.716 1.00 33.03 109 GLY A C 1
ATOM 839 O O . GLY A 1 109 ? 12.038 -16.444 22.862 1.00 33.03 109 GLY A O 1
ATOM 840 N N . PHE A 1 110 ? 13.822 -16.832 21.551 1.00 41.75 110 PHE A N 1
ATOM 841 C CA . PHE A 1 110 ? 13.169 -16.690 20.258 1.00 41.75 110 PHE A CA 1
ATOM 842 C C . PHE A 1 110 ? 12.099 -17.794 20.173 1.00 41.75 110 PHE A C 1
ATOM 844 O O . PHE A 1 110 ? 12.406 -18.918 19.786 1.00 41.75 110 PHE A O 1
ATOM 851 N N . SER A 1 111 ? 10.885 -17.557 20.677 1.00 40.66 111 SER A N 1
ATOM 852 C CA . SER A 1 111 ? 9.866 -18.602 20.743 1.00 40.66 111 SER A CA 1
ATOM 853 C C . SER A 1 111 ? 9.351 -18.828 19.327 1.00 40.66 111 SER A C 1
ATOM 855 O O . SER A 1 111 ? 8.599 -18.028 18.777 1.00 40.66 111 SER A O 1
ATOM 857 N N . ILE A 1 112 ? 9.806 -19.922 18.717 1.00 43.56 112 ILE A N 1
ATOM 858 C CA . ILE A 1 112 ? 9.547 -20.350 17.330 1.00 43.56 112 ILE A CA 1
ATOM 859 C C . ILE A 1 112 ? 8.072 -20.790 17.141 1.00 43.56 112 ILE A C 1
ATOM 861 O O . ILE A 1 112 ? 7.718 -21.449 16.169 1.00 43.56 112 ILE A O 1
ATOM 865 N N . VAL A 1 113 ? 7.170 -20.431 18.056 1.00 45.53 113 VAL A N 1
ATOM 866 C CA . VAL A 1 113 ? 5.758 -20.836 17.999 1.00 45.53 113 VAL A CA 1
ATOM 867 C C . VAL A 1 113 ? 4.924 -19.946 17.063 1.00 45.53 113 VAL A C 1
ATOM 869 O O . VAL A 1 113 ? 3.883 -20.378 16.610 1.00 45.53 113 VAL A O 1
ATOM 872 N N . SER A 1 114 ? 5.421 -18.790 16.611 1.00 60.06 114 SER A N 1
ATOM 873 C CA . SER A 1 114 ? 4.657 -17.856 15.754 1.00 60.06 114 SER A CA 1
ATOM 874 C C . SER A 1 114 ? 4.944 -17.980 14.236 1.00 60.06 114 SER A C 1
ATOM 876 O O . SER A 1 114 ? 4.371 -17.275 13.414 1.00 60.06 114 SER A O 1
ATOM 878 N N . THR A 1 115 ? 5.844 -18.874 13.799 1.00 63.41 115 THR A N 1
ATOM 879 C CA . THR A 1 115 ? 6.214 -18.983 12.365 1.00 63.41 115 THR A CA 1
ATOM 880 C C . THR A 1 115 ? 5.159 -19.689 11.518 1.00 63.41 115 THR A C 1
ATOM 882 O O . THR A 1 115 ? 4.981 -19.346 10.351 1.00 63.41 115 THR A O 1
ATOM 885 N N . LYS A 1 116 ? 4.481 -20.699 12.076 1.00 61.97 116 LYS A N 1
ATOM 886 C CA . LYS A 1 116 ? 3.476 -21.458 11.324 1.00 61.97 116 LYS A CA 1
ATOM 887 C C . LYS A 1 116 ? 2.204 -20.650 11.122 1.00 61.97 116 LYS A C 1
ATOM 889 O O . LYS A 1 116 ? 1.679 -20.662 10.019 1.00 61.97 116 LYS A O 1
ATOM 894 N N . ASP A 1 117 ? 1.795 -19.896 12.129 1.00 64.00 117 ASP A N 1
ATOM 895 C CA . ASP A 1 117 ? 0.550 -19.131 12.073 1.00 64.00 117 ASP A CA 1
ATOM 896 C C . ASP A 1 117 ? 0.709 -17.922 11.137 1.00 64.00 117 ASP A C 1
ATOM 898 O O . ASP A 1 117 ? -0.115 -17.664 10.261 1.00 64.00 117 ASP A O 1
ATOM 902 N N . ILE A 1 118 ? 1.864 -17.249 11.182 1.00 67.81 118 ILE A N 1
ATOM 903 C CA . ILE A 1 118 ? 2.153 -16.158 10.241 1.00 67.81 118 ILE A CA 1
ATOM 904 C C . ILE A 1 118 ? 2.260 -16.677 8.798 1.00 67.81 118 ILE A C 1
ATOM 906 O O . ILE A 1 118 ? 1.795 -16.009 7.881 1.00 67.81 118 ILE A O 1
ATOM 910 N N . LEU A 1 119 ? 2.845 -17.856 8.559 1.00 65.81 119 LEU A N 1
ATOM 911 C CA . LEU A 1 119 ? 3.093 -18.341 7.194 1.00 65.81 119 LEU A CA 1
ATOM 912 C C . LEU A 1 119 ? 2.025 -19.280 6.625 1.00 65.81 119 LEU A C 1
ATOM 914 O O . LEU A 1 119 ? 2.009 -19.461 5.412 1.00 65.81 119 LEU A O 1
ATOM 918 N N . PHE A 1 120 ? 1.125 -19.869 7.413 1.00 64.88 120 PHE A N 1
ATOM 919 C CA . PHE A 1 120 ? 0.207 -20.911 6.917 1.00 64.88 120 PHE A CA 1
ATOM 920 C C . PHE A 1 120 ? -1.266 -20.734 7.305 1.00 64.88 120 PHE A C 1
ATOM 922 O O . PHE A 1 120 ? -2.079 -21.539 6.857 1.00 64.88 120 PHE A O 1
ATOM 929 N N . THR A 1 121 ? -1.640 -19.688 8.048 1.00 66.25 121 THR A N 1
ATOM 930 C CA . THR A 1 121 ? -3.054 -19.459 8.403 1.00 66.25 121 THR A CA 1
ATOM 931 C C . THR A 1 121 ? -3.907 -19.024 7.204 1.00 66.25 121 THR A C 1
ATOM 933 O O . THR A 1 121 ? -5.041 -19.472 7.058 1.00 66.25 121 THR A O 1
ATOM 936 N N . SER A 1 122 ? -3.366 -18.217 6.284 1.00 72.25 122 SER A N 1
ATOM 937 C CA . SER A 1 122 ? -4.111 -17.742 5.109 1.00 72.25 122 SER A CA 1
ATOM 938 C C . SER A 1 122 ? -3.966 -18.682 3.908 1.00 72.25 122 SER A C 1
ATOM 940 O O . SER A 1 122 ? -2.860 -19.086 3.542 1.00 72.25 122 SER A O 1
ATOM 942 N N . GLN A 1 123 ? -5.076 -18.962 3.211 1.00 76.31 123 GLN A N 1
ATOM 943 C CA . GLN A 1 123 ? -5.073 -19.692 1.931 1.00 76.31 123 GLN A CA 1
ATOM 944 C C . GLN A 1 123 ? -4.223 -18.986 0.859 1.00 76.31 123 GLN A C 1
ATOM 946 O O . GLN A 1 123 ? -3.753 -19.617 -0.088 1.00 76.31 123 GLN A O 1
ATOM 951 N N . LEU A 1 124 ? -3.992 -17.683 1.016 1.00 81.44 124 LEU A N 1
ATOM 952 C CA . LEU A 1 124 ? -3.200 -16.867 0.102 1.00 81.44 124 LEU A CA 1
ATOM 953 C C . LEU A 1 124 ? -1.691 -17.169 0.220 1.00 81.44 124 LEU A C 1
ATOM 955 O O . LEU A 1 124 ? -0.944 -17.008 -0.748 1.00 81.44 124 LEU A O 1
ATOM 959 N N . ASN A 1 125 ? -1.243 -17.713 1.357 1.00 84.62 125 ASN A N 1
ATOM 960 C CA . ASN A 1 125 ? 0.170 -17.995 1.622 1.00 84.62 125 ASN A CA 1
ATOM 961 C C . ASN A 1 125 ? 0.763 -19.100 0.737 1.00 84.62 125 ASN A C 1
ATOM 963 O O . ASN A 1 125 ? 1.984 -19.190 0.609 1.00 84.62 125 ASN A O 1
ATOM 967 N N . TRP A 1 126 ? -0.064 -19.889 0.041 1.00 86.69 126 TRP A N 1
ATOM 968 C CA . TRP A 1 126 ? 0.419 -20.808 -0.996 1.00 86.69 126 TRP A CA 1
ATOM 969 C C . TRP A 1 126 ? 1.215 -20.087 -2.097 1.00 86.69 126 TRP A C 1
ATOM 971 O O . TRP A 1 126 ? 2.118 -20.679 -2.688 1.00 86.69 126 TRP A O 1
ATOM 981 N N . LEU A 1 127 ? 0.950 -18.799 -2.339 1.00 91.38 127 LEU A N 1
ATOM 982 C CA . LEU A 1 127 ? 1.706 -17.996 -3.304 1.00 91.38 127 LEU A CA 1
ATOM 983 C C . LEU A 1 127 ? 3.142 -17.688 -2.837 1.00 91.38 127 LEU A C 1
ATOM 985 O O . LEU A 1 127 ? 3.992 -17.391 -3.674 1.00 91.38 127 LEU A O 1
ATOM 989 N N . LEU A 1 128 ? 3.468 -17.834 -1.545 1.00 90.56 128 LEU A N 1
ATOM 990 C CA . LEU A 1 128 ? 4.839 -17.656 -1.040 1.00 90.56 128 LEU A CA 1
ATOM 991 C C . LEU A 1 128 ? 5.809 -18.704 -1.603 1.00 90.56 128 LEU A C 1
ATOM 993 O O . LEU A 1 128 ? 6.998 -18.426 -1.768 1.00 90.56 128 LEU A O 1
ATOM 997 N N . PHE A 1 129 ? 5.314 -19.886 -1.984 1.00 90.62 129 PHE A N 1
ATOM 998 C CA . PHE A 1 129 ? 6.130 -20.903 -2.654 1.00 90.62 129 PHE A CA 1
ATOM 999 C C . PHE A 1 129 ? 6.618 -20.471 -4.044 1.00 90.62 129 PHE A C 1
ATOM 1001 O O . PHE A 1 129 ? 7.509 -21.112 -4.600 1.00 90.62 129 PHE A O 1
ATOM 1008 N N . LEU A 1 130 ? 6.085 -19.379 -4.600 1.00 94.31 130 LEU A N 1
ATOM 1009 C CA . LEU A 1 130 ? 6.558 -18.809 -5.858 1.00 94.31 130 LEU A CA 1
ATOM 1010 C C . LEU A 1 130 ? 7.801 -17.919 -5.678 1.00 94.31 130 LEU A C 1
ATOM 1012 O O . LEU A 1 130 ? 8.462 -17.628 -6.670 1.00 94.31 130 LEU A O 1
ATOM 1016 N N . ILE A 1 131 ? 8.195 -17.550 -4.450 1.00 94.19 131 ILE A N 1
ATOM 1017 C CA . ILE A 1 131 ? 9.395 -16.720 -4.210 1.00 94.19 131 ILE A CA 1
ATOM 1018 C C . ILE A 1 131 ? 10.672 -17.385 -4.762 1.00 94.19 131 ILE A C 1
ATOM 1020 O O . ILE A 1 131 ? 11.385 -16.742 -5.536 1.00 94.19 131 ILE A O 1
ATOM 1024 N N . PRO A 1 132 ? 10.978 -18.667 -4.465 1.00 95.12 132 PRO A N 1
ATOM 1025 C CA . PRO A 1 132 ? 12.137 -19.334 -5.061 1.00 95.12 132 PRO A CA 1
ATOM 1026 C C . PRO A 1 132 ? 12.034 -19.454 -6.586 1.00 95.12 132 PRO A C 1
ATOM 1028 O O . PRO A 1 132 ? 13.053 -19.409 -7.273 1.00 95.12 132 PRO A O 1
ATOM 1031 N N . VAL A 1 133 ? 10.815 -19.579 -7.124 1.00 94.62 133 VAL A N 1
ATOM 1032 C CA . VAL A 1 133 ? 10.573 -19.629 -8.574 1.00 94.62 133 VAL A CA 1
ATOM 1033 C C . VAL A 1 133 ? 10.910 -18.283 -9.214 1.00 94.62 133 VAL A C 1
ATOM 1035 O O . VAL A 1 133 ? 11.593 -18.261 -10.233 1.00 94.62 133 VAL A O 1
ATOM 1038 N N . ALA A 1 134 ? 10.528 -17.167 -8.590 1.00 94.50 134 ALA A N 1
ATOM 1039 C CA . ALA A 1 134 ? 10.873 -15.822 -9.047 1.00 94.50 134 ALA A CA 1
ATOM 1040 C C . ALA A 1 134 ? 12.393 -15.622 -9.122 1.00 94.50 134 ALA A C 1
ATOM 1042 O O . ALA A 1 134 ? 12.919 -15.172 -10.144 1.00 94.50 134 ALA A O 1
ATOM 1043 N N . VAL A 1 135 ? 13.107 -16.034 -8.068 1.00 95.25 135 VAL A N 1
ATOM 1044 C CA . VAL A 1 135 ? 14.577 -15.997 -8.019 1.00 95.25 135 VAL A CA 1
ATOM 1045 C C . VAL A 1 135 ? 15.172 -16.863 -9.131 1.00 95.25 135 VAL A C 1
ATOM 1047 O O . VAL A 1 135 ? 16.042 -16.406 -9.871 1.00 95.25 135 VAL A O 1
ATOM 1050 N N . TRP A 1 136 ? 14.674 -18.089 -9.308 1.00 95.88 136 TRP A N 1
ATOM 1051 C CA . TRP A 1 136 ? 15.135 -18.987 -10.368 1.00 95.88 136 TRP A CA 1
ATOM 1052 C C . TRP A 1 136 ? 14.904 -18.406 -11.770 1.00 95.88 136 TRP A C 1
ATOM 1054 O O . TRP A 1 136 ? 15.803 -18.449 -12.613 1.00 95.88 136 TRP A O 1
ATOM 1064 N N . CYS A 1 137 ? 13.730 -17.827 -12.033 1.00 94.25 137 CYS A N 1
ATOM 1065 C CA . CYS A 1 137 ? 13.412 -17.165 -13.299 1.00 94.25 137 CYS A CA 1
ATOM 1066 C C . CYS A 1 137 ? 14.370 -16.003 -13.584 1.00 94.25 137 CYS A C 1
ATOM 1068 O O . CYS A 1 137 ? 14.887 -15.903 -14.697 1.00 94.25 137 CYS A O 1
ATOM 1070 N N . LYS A 1 138 ? 14.676 -15.177 -12.576 1.00 92.38 138 LYS A N 1
ATOM 1071 C CA . LYS A 1 138 ? 15.644 -14.080 -12.711 1.00 92.38 138 LYS A CA 1
ATOM 1072 C C . LYS A 1 138 ? 17.058 -14.598 -12.989 1.00 92.38 138 LYS A C 1
ATOM 1074 O O . LYS A 1 138 ? 17.728 -14.091 -13.883 1.00 92.38 138 LYS A O 1
ATOM 1079 N N . MET A 1 139 ? 17.500 -15.633 -12.273 1.00 93.62 139 MET A N 1
ATOM 1080 C CA . MET A 1 139 ? 18.837 -16.220 -12.446 1.00 93.62 139 MET A CA 1
ATOM 1081 C C . MET A 1 139 ? 19.017 -16.937 -13.788 1.00 93.62 139 MET A C 1
ATOM 1083 O O . MET A 1 139 ? 20.107 -16.924 -14.352 1.00 93.62 139 MET A O 1
ATOM 1087 N N . SER A 1 140 ? 17.961 -17.572 -14.295 1.00 93.75 140 SER A N 1
ATOM 1088 C CA . SER A 1 140 ? 17.981 -18.284 -15.579 1.00 93.75 140 SER A CA 1
ATOM 1089 C C . SER A 1 140 ? 17.811 -17.366 -16.793 1.00 93.75 140 SER A C 1
ATOM 1091 O O . SER A 1 140 ? 17.928 -17.843 -17.920 1.00 93.75 140 SER A O 1
ATOM 1093 N N . GLY A 1 141 ? 17.556 -16.068 -16.584 1.00 89.56 141 GLY A N 1
ATOM 1094 C CA . GLY A 1 141 ? 17.283 -15.124 -17.668 1.00 89.56 141 GLY A CA 1
ATOM 1095 C C . GLY A 1 141 ? 15.980 -15.443 -18.405 1.00 89.56 141 GLY A C 1
ATOM 1096 O O . GLY A 1 141 ? 15.924 -15.341 -19.629 1.00 89.56 141 GLY A O 1
ATOM 1097 N N . ALA A 1 142 ? 14.951 -15.893 -17.677 1.00 92.00 142 ALA A N 1
ATOM 1098 C CA . ALA A 1 142 ? 13.624 -16.116 -18.242 1.00 92.00 142 ALA A CA 1
ATOM 1099 C C . ALA A 1 142 ? 13.044 -14.811 -18.821 1.00 92.00 142 ALA A C 1
ATOM 1101 O O . ALA A 1 142 ? 13.473 -13.718 -18.465 1.00 92.00 142 ALA A O 1
ATOM 1102 N N . SER A 1 143 ? 12.042 -14.916 -19.699 1.00 93.06 143 SER A N 1
ATOM 1103 C CA . SER A 1 143 ? 11.397 -13.726 -20.269 1.00 93.06 143 SER A CA 1
ATOM 1104 C C . SER A 1 143 ? 10.788 -12.840 -19.182 1.00 93.06 143 SER A C 1
ATOM 1106 O O . SER A 1 143 ? 10.187 -13.365 -18.238 1.00 93.06 143 SER A O 1
ATOM 1108 N N . ASP A 1 144 ? 10.817 -11.527 -19.395 1.00 92.94 144 ASP A N 1
ATOM 1109 C CA . ASP A 1 144 ? 10.352 -10.522 -18.433 1.00 92.94 144 ASP A CA 1
ATOM 1110 C C . ASP A 1 144 ? 8.929 -10.773 -17.925 1.00 92.94 144 ASP A C 1
ATOM 1112 O O . ASP A 1 144 ? 8.666 -10.629 -16.736 1.00 92.94 144 ASP A O 1
ATOM 1116 N N . GLY A 1 145 ? 8.023 -11.269 -18.776 1.00 93.06 145 GLY A N 1
ATOM 1117 C CA . GLY A 1 145 ? 6.667 -11.632 -18.354 1.00 93.06 145 GLY A CA 1
ATOM 1118 C C . GLY A 1 145 ? 6.635 -12.671 -17.224 1.00 93.06 145 GLY A C 1
ATOM 1119 O O . GLY A 1 145 ? 5.897 -12.506 -16.258 1.00 93.06 145 GLY A O 1
ATOM 1120 N N . TRP A 1 146 ? 7.465 -13.717 -17.288 1.00 93.81 146 TRP A N 1
ATOM 1121 C CA . TRP A 1 146 ? 7.529 -14.730 -16.226 1.00 93.81 146 TRP A CA 1
ATOM 1122 C C . TRP A 1 146 ? 8.142 -14.169 -14.947 1.00 93.81 146 TRP A C 1
ATOM 1124 O O . TRP A 1 146 ? 7.635 -14.451 -13.863 1.00 93.81 146 TRP A O 1
ATOM 1134 N N . ILE A 1 147 ? 9.197 -13.358 -15.069 1.00 95.06 147 ILE A N 1
ATOM 1135 C CA . ILE A 1 147 ? 9.818 -12.693 -13.917 1.00 95.06 147 ILE A CA 1
ATOM 1136 C C . ILE A 1 147 ? 8.786 -11.792 -13.231 1.00 95.06 147 ILE A C 1
ATOM 1138 O O . ILE A 1 147 ? 8.624 -11.898 -12.020 1.00 95.06 147 ILE A O 1
ATOM 1142 N N . PHE A 1 148 ? 8.032 -11.004 -14.003 1.00 94.94 148 PHE A N 1
ATOM 1143 C CA . PHE A 1 148 ? 6.947 -10.151 -13.519 1.00 94.94 148 PHE A CA 1
ATOM 1144 C C . PHE A 1 148 ? 5.864 -10.947 -12.778 1.00 94.94 148 PHE A C 1
ATOM 1146 O O . PHE A 1 148 ? 5.508 -10.610 -11.652 1.00 94.94 148 PHE A O 1
ATOM 1153 N N . PHE A 1 149 ? 5.339 -12.022 -13.375 1.00 94.81 149 PHE A N 1
ATOM 1154 C CA . PHE A 1 149 ? 4.269 -12.808 -12.748 1.00 94.81 149 PHE A CA 1
ATOM 1155 C C . PHE A 1 149 ? 4.723 -13.478 -11.448 1.00 94.81 149 PHE A C 1
ATOM 1157 O O . PHE A 1 149 ? 4.007 -13.427 -10.445 1.00 94.81 149 PHE A O 1
ATOM 1164 N N . PHE A 1 150 ? 5.905 -14.099 -11.449 1.00 95.69 150 PHE A N 1
ATOM 1165 C CA . PHE A 1 150 ? 6.406 -14.799 -10.269 1.00 95.69 150 PHE A CA 1
ATOM 1166 C C . PHE A 1 150 ? 6.942 -13.855 -9.190 1.00 95.69 150 PHE A C 1
ATOM 1168 O O . PHE A 1 150 ? 6.970 -14.262 -8.032 1.00 95.69 150 PHE A O 1
ATOM 1175 N N . SER A 1 151 ? 7.312 -12.611 -9.516 1.00 95.62 151 SER A N 1
ATOM 1176 C CA . SER A 1 151 ? 7.644 -11.600 -8.508 1.00 95.62 151 SER A CA 1
ATOM 1177 C C . SER A 1 151 ? 6.408 -10.911 -7.925 1.00 95.62 151 SER A C 1
ATOM 1179 O O . SER A 1 151 ? 6.387 -10.643 -6.727 1.00 95.62 151 SER A O 1
ATOM 1181 N N . LEU A 1 152 ? 5.360 -10.681 -8.726 1.00 95.19 152 LEU A N 1
ATOM 1182 C CA . LEU A 1 152 ? 4.137 -10.000 -8.289 1.00 95.19 152 LEU A CA 1
ATOM 1183 C C . LEU A 1 152 ? 3.282 -10.854 -7.346 1.00 95.19 152 LEU A C 1
ATOM 1185 O O . LEU A 1 152 ? 2.841 -10.374 -6.306 1.00 95.19 152 LEU A O 1
ATOM 1189 N N . LEU A 1 153 ? 3.029 -12.118 -7.699 1.00 95.31 153 LEU A N 1
ATOM 1190 C CA . LEU A 1 153 ? 2.083 -12.961 -6.956 1.00 95.31 153 LEU A CA 1
ATOM 1191 C C . LEU A 1 153 ? 2.449 -13.177 -5.476 1.00 95.31 153 LEU A C 1
ATOM 1193 O O . LEU A 1 153 ? 1.545 -13.096 -4.644 1.00 95.31 153 LEU A O 1
ATOM 1197 N N . PRO A 1 154 ? 3.720 -13.413 -5.095 1.00 95.44 154 PRO A N 1
ATOM 1198 C CA . PRO A 1 154 ? 4.089 -13.510 -3.687 1.00 95.44 154 PRO A CA 1
ATOM 1199 C C . PRO A 1 154 ? 3.995 -12.193 -2.916 1.00 95.44 154 PRO A C 1
ATOM 1201 O O . PRO A 1 154 ? 3.924 -12.237 -1.692 1.00 95.44 154 PRO A O 1
ATOM 1204 N N . ILE A 1 155 ? 3.978 -11.030 -3.578 1.00 95.50 155 ILE A N 1
ATOM 1205 C CA . ILE A 1 155 ? 3.792 -9.750 -2.878 1.00 95.50 155 ILE A CA 1
ATOM 1206 C C . ILE A 1 155 ? 2.394 -9.693 -2.249 1.00 95.50 155 ILE A C 1
ATOM 1208 O O . ILE A 1 155 ? 2.255 -9.145 -1.162 1.00 95.50 155 ILE A O 1
ATOM 1212 N N . CYS A 1 156 ? 1.378 -10.313 -2.861 1.00 93.25 156 CYS A N 1
ATOM 1213 C CA . CYS A 1 156 ? 0.011 -10.332 -2.333 1.00 93.25 156 CYS A CA 1
ATOM 1214 C C . CYS A 1 156 ? -0.101 -10.919 -0.906 1.00 93.25 156 CYS A C 1
ATOM 1216 O O . CYS A 1 156 ? -0.569 -10.199 -0.025 1.00 93.25 156 CYS A O 1
ATOM 1218 N N . PRO A 1 157 ? 0.331 -12.168 -0.617 1.00 92.44 157 PRO A N 1
ATOM 1219 C CA . PRO A 1 157 ? 0.291 -12.690 0.752 1.00 92.44 157 PRO A CA 1
ATOM 1220 C C . PRO A 1 157 ? 1.282 -11.985 1.678 1.00 92.44 157 PRO A C 1
ATOM 1222 O O . PRO A 1 157 ? 1.002 -11.840 2.860 1.00 92.44 157 PRO A O 1
ATOM 1225 N N . LEU A 1 158 ? 2.429 -11.514 1.170 1.00 93.19 158 LEU A N 1
ATOM 1226 C CA . LEU A 1 158 ? 3.372 -10.754 1.993 1.00 93.19 158 LEU A CA 1
ATOM 1227 C C . LEU A 1 158 ? 2.753 -9.443 2.487 1.00 93.19 158 LEU A C 1
ATOM 1229 O O . LEU A 1 158 ? 2.952 -9.093 3.645 1.00 93.19 158 LEU A O 1
ATOM 1233 N N . ALA A 1 159 ? 1.996 -8.745 1.636 1.00 91.94 159 ALA A N 1
ATOM 1234 C CA . ALA A 1 159 ? 1.303 -7.512 1.993 1.00 91.94 159 ALA A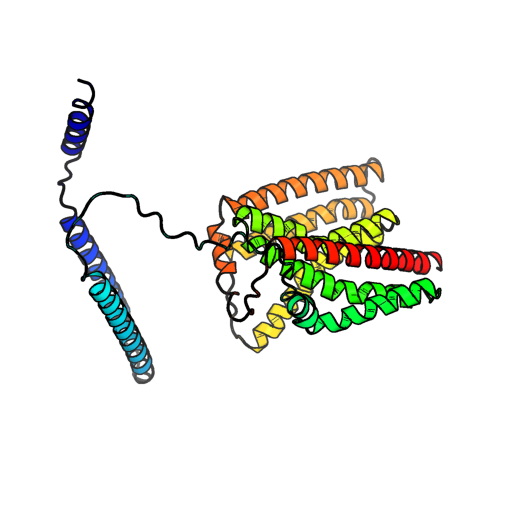 CA 1
ATOM 1235 C C . ALA A 1 159 ? 0.239 -7.753 3.065 1.00 91.94 159 ALA A C 1
ATOM 1237 O O . ALA A 1 159 ? 0.175 -7.029 4.054 1.00 91.94 159 ALA A O 1
ATOM 1238 N N . GLU A 1 160 ? -0.556 -8.801 2.877 1.00 90.19 160 GLU A N 1
ATOM 1239 C CA . GLU A 1 160 ? -1.619 -9.194 3.797 1.00 90.19 160 GLU A CA 1
ATOM 1240 C C . GLU A 1 160 ? -1.045 -9.588 5.171 1.00 90.19 160 GLU A C 1
ATOM 1242 O O . GLU A 1 160 ? -1.453 -9.050 6.198 1.00 90.19 160 GLU A O 1
ATOM 1247 N N . ARG A 1 161 ? 0.011 -10.412 5.199 1.00 89.75 161 ARG A N 1
ATOM 1248 C CA . ARG A 1 161 ? 0.698 -10.789 6.445 1.00 89.75 161 ARG A CA 1
ATOM 1249 C C . ARG A 1 161 ? 1.446 -9.626 7.101 1.00 89.75 161 ARG A C 1
ATOM 1251 O O . ARG A 1 161 ? 1.538 -9.588 8.324 1.00 89.75 161 ARG A O 1
ATOM 1258 N N . LEU A 1 162 ? 1.980 -8.680 6.325 1.00 91.00 162 LEU A N 1
ATOM 1259 C CA . LEU A 1 162 ? 2.574 -7.452 6.866 1.00 91.00 162 LEU A CA 1
ATOM 1260 C C . LEU A 1 162 ? 1.518 -6.623 7.617 1.00 91.00 162 LEU A C 1
ATOM 1262 O O . LEU A 1 162 ? 1.821 -6.114 8.695 1.00 91.00 162 LEU A O 1
ATOM 1266 N N . GLY A 1 163 ? 0.294 -6.537 7.081 1.00 89.00 163 GLY A N 1
ATOM 1267 C CA . GLY A 1 163 ? -0.857 -5.918 7.746 1.00 89.00 163 GLY A CA 1
ATOM 1268 C C . GLY A 1 163 ? -1.204 -6.618 9.060 1.00 89.00 163 GLY A C 1
ATOM 1269 O O . GLY A 1 163 ? -1.160 -5.981 10.108 1.00 89.00 163 GLY A O 1
ATOM 1270 N N . TYR A 1 164 ? -1.387 -7.941 9.025 1.00 86.50 164 TYR A N 1
ATOM 1271 C CA . TYR A 1 164 ? -1.661 -8.752 10.221 1.00 86.50 164 TYR A CA 1
ATOM 1272 C C . TYR A 1 164 ? -0.615 -8.552 11.334 1.00 86.50 164 TYR A C 1
ATOM 1274 O O . TYR A 1 164 ? -0.939 -8.327 12.498 1.00 86.50 164 TYR A O 1
ATOM 1282 N N . VAL A 1 165 ? 0.678 -8.580 10.987 1.00 88.44 165 VAL A N 1
ATOM 1283 C CA . VAL A 1 165 ? 1.754 -8.352 11.968 1.00 88.44 165 VAL A CA 1
ATOM 1284 C C . VAL A 1 165 ? 1.781 -6.896 12.452 1.00 88.44 165 VAL A C 1
ATOM 1286 O O . VAL A 1 165 ? 2.155 -6.639 13.596 1.00 88.44 165 VAL A O 1
ATOM 1289 N N . THR A 1 166 ? 1.394 -5.933 11.613 1.00 89.69 166 THR A N 1
ATOM 1290 C CA . THR A 1 166 ? 1.289 -4.517 12.001 1.00 89.69 166 THR A CA 1
ATOM 1291 C C . THR A 1 166 ? 0.192 -4.309 13.038 1.00 89.69 166 THR A C 1
ATOM 1293 O O . THR A 1 166 ? 0.413 -3.596 14.014 1.00 89.69 166 THR A O 1
ATOM 1296 N N . GLU A 1 167 ? -0.956 -4.948 12.852 1.00 86.88 167 GLU A N 1
ATOM 1297 C CA . GLU A 1 167 ? -2.083 -4.914 13.781 1.00 86.88 167 GLU A CA 1
ATOM 1298 C C . GLU A 1 167 ? -1.735 -5.583 15.114 1.00 86.88 167 GLU A C 1
ATOM 1300 O O . GLU A 1 167 ? -1.861 -4.965 16.174 1.00 86.88 167 GLU A O 1
ATOM 1305 N N . ALA A 1 168 ? -1.126 -6.771 15.063 1.00 85.75 168 ALA A N 1
ATOM 1306 C CA . ALA A 1 168 ? -0.574 -7.420 16.250 1.00 85.75 168 ALA A CA 1
ATOM 1307 C C . ALA A 1 168 ? 0.492 -6.550 16.945 1.00 85.75 168 ALA A C 1
ATOM 1309 O O . ALA A 1 168 ? 0.598 -6.545 18.166 1.00 85.75 168 ALA A O 1
ATOM 1310 N N . MET A 1 169 ? 1.289 -5.779 16.197 1.00 85.38 169 MET A N 1
ATOM 1311 C CA . MET A 1 169 ? 2.246 -4.845 16.792 1.00 85.38 169 MET A CA 1
ATOM 1312 C C . MET A 1 169 ? 1.555 -3.634 17.435 1.00 85.38 169 MET A C 1
ATOM 1314 O O . MET A 1 169 ? 2.025 -3.135 18.462 1.00 85.38 169 MET A O 1
ATOM 1318 N N . ALA A 1 170 ? 0.460 -3.156 16.841 1.00 86.38 170 ALA A N 1
ATOM 1319 C CA . ALA A 1 170 ? -0.313 -2.023 17.330 1.00 86.38 170 ALA A CA 1
ATOM 1320 C C . ALA A 1 170 ? -0.954 -2.313 18.696 1.00 86.38 170 ALA A C 1
ATOM 1322 O O . ALA A 1 170 ? -0.963 -1.414 19.542 1.00 86.38 170 ALA A O 1
ATOM 1323 N N . SER A 1 171 ? -1.380 -3.556 18.956 1.00 84.38 171 SER A N 1
ATOM 1324 C CA . SER A 1 171 ? -1.969 -3.968 20.242 1.00 84.38 171 SER A CA 1
ATOM 1325 C C . SER A 1 171 ? -0.988 -3.908 21.427 1.00 84.38 171 SER A C 1
ATOM 1327 O O . SER A 1 171 ? -1.403 -3.702 22.567 1.00 84.38 171 SER A O 1
ATOM 1329 N N . PHE A 1 172 ? 0.331 -3.974 21.184 1.00 84.25 172 PHE A N 1
ATOM 1330 C CA . PHE A 1 172 ? 1.355 -3.739 22.220 1.00 84.25 172 PHE A CA 1
ATOM 1331 C C . PHE A 1 172 ? 1.574 -2.254 22.547 1.00 84.25 172 PHE A C 1
ATOM 1333 O O . PHE A 1 172 ? 2.385 -1.923 23.419 1.00 84.25 172 PHE A O 1
ATOM 1340 N N . THR A 1 173 ? 0.907 -1.344 21.836 1.00 86.06 173 THR A N 1
ATOM 1341 C CA . THR A 1 173 ? 1.082 0.106 21.977 1.00 86.06 173 THR A CA 1
ATOM 1342 C C . THR A 1 173 ? -0.205 0.791 22.430 1.00 86.06 173 THR A C 1
ATOM 1344 O O . THR A 1 173 ? -1.252 0.170 22.563 1.00 86.06 173 THR A O 1
ATOM 1347 N N . ASN A 1 174 ? -0.138 2.092 22.730 1.00 86.38 174 ASN A N 1
ATOM 1348 C CA . ASN A 1 174 ? -1.355 2.849 23.028 1.00 86.38 174 ASN A CA 1
ATOM 1349 C C . ASN A 1 174 ? -2.174 3.094 21.741 1.00 86.38 174 ASN A C 1
ATOM 1351 O O . ASN A 1 174 ? -1.585 3.110 20.661 1.00 86.38 174 ASN A O 1
ATOM 1355 N N . PRO A 1 175 ? -3.493 3.356 21.828 1.00 83.50 175 PRO A N 1
ATOM 1356 C CA . PRO A 1 175 ? -4.354 3.489 20.647 1.00 83.50 175 PRO A CA 1
ATOM 1357 C C . PRO A 1 175 ? -3.871 4.518 19.614 1.00 83.50 175 PRO A C 1
ATOM 1359 O O . PRO A 1 175 ? -3.951 4.289 18.413 1.00 83.50 175 PRO A O 1
ATOM 1362 N N . THR A 1 176 ? -3.301 5.641 20.061 1.00 85.62 176 THR A N 1
ATOM 1363 C CA . THR A 1 176 ? -2.762 6.675 19.164 1.00 85.62 176 THR A CA 1
ATOM 1364 C C . THR A 1 176 ? -1.530 6.187 18.395 1.00 85.62 176 THR A C 1
ATOM 1366 O O . THR A 1 176 ? -1.429 6.410 17.189 1.00 85.62 176 THR A O 1
ATOM 1369 N N . LEU A 1 177 ? -0.582 5.525 19.066 1.00 85.94 177 LEU A N 1
ATOM 1370 C CA . LEU A 1 177 ? 0.599 4.946 18.419 1.00 85.94 177 LEU A CA 1
ATOM 1371 C C . LEU A 1 177 ? 0.221 3.747 17.551 1.00 85.94 177 LEU A C 1
ATOM 1373 O O . LEU A 1 177 ? 0.742 3.637 16.448 1.00 85.94 177 LEU A O 1
ATOM 1377 N N . GLY A 1 178 ? -0.709 2.909 18.005 1.00 85.81 178 GLY A N 1
ATOM 1378 C CA . GLY A 1 178 ? -1.225 1.773 17.251 1.00 85.81 178 GLY A CA 1
ATOM 1379 C C . GLY A 1 178 ? -1.897 2.215 15.955 1.00 85.81 178 GLY A C 1
ATOM 1380 O O . GLY A 1 178 ? -1.561 1.712 14.885 1.00 85.81 178 GLY A O 1
ATOM 1381 N N . GLY A 1 179 ? -2.740 3.248 16.017 1.00 85.00 179 GLY A N 1
ATOM 1382 C CA . GLY A 1 179 ? -3.344 3.848 14.829 1.00 85.00 179 GLY A CA 1
ATOM 1383 C C . GLY A 1 179 ? -2.315 4.459 13.873 1.00 85.00 179 GLY A C 1
ATOM 1384 O O . GLY A 1 179 ? -2.430 4.295 12.660 1.00 85.00 179 GLY A O 1
ATOM 1385 N N . LEU A 1 180 ? -1.258 5.102 14.388 1.00 88.38 180 LEU A N 1
ATOM 1386 C CA . LEU A 1 180 ? -0.173 5.630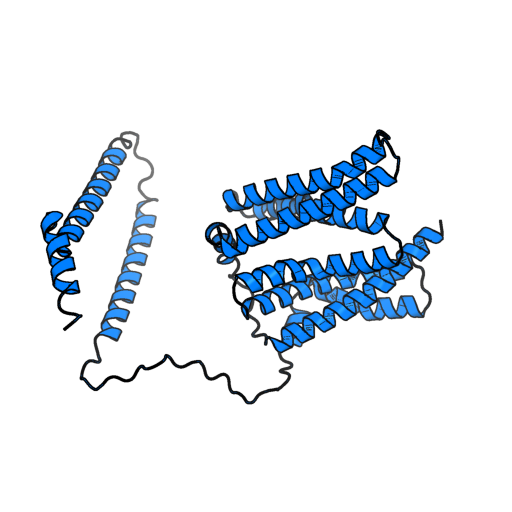 13.551 1.00 88.38 180 LEU A CA 1
ATOM 1387 C C . LEU A 1 180 ? 0.673 4.516 12.908 1.00 88.38 180 LEU A C 1
ATOM 1389 O O . LEU A 1 180 ? 1.089 4.641 11.751 1.00 88.38 180 LEU A O 1
ATOM 1393 N N . LEU A 1 181 ? 0.924 3.433 13.649 1.00 89.06 181 LEU A N 1
ATOM 1394 C CA . LEU A 1 181 ? 1.592 2.238 13.145 1.00 89.06 181 LEU A CA 1
ATOM 1395 C C . LEU A 1 181 ? 0.773 1.607 12.022 1.00 89.06 181 LEU A C 1
ATOM 1397 O O . LEU A 1 181 ? 1.333 1.385 10.954 1.00 89.06 181 LEU A O 1
ATOM 1401 N N . ASN A 1 182 ? -0.534 1.418 12.212 1.00 85.94 182 ASN A N 1
ATOM 1402 C CA . ASN A 1 182 ? -1.412 0.871 11.181 1.00 85.94 182 ASN A CA 1
ATOM 1403 C C . ASN A 1 182 ? -1.472 1.781 9.942 1.00 85.94 182 ASN A C 1
ATOM 1405 O O . ASN A 1 182 ? -1.264 1.330 8.819 1.00 85.94 182 ASN A O 1
ATOM 1409 N N . ALA A 1 183 ? -1.615 3.094 10.139 1.00 86.81 183 ALA A N 1
ATOM 1410 C CA . ALA A 1 183 ? -1.612 4.068 9.049 1.00 86.81 183 ALA A CA 1
ATOM 1411 C C . ALA A 1 183 ? -0.327 4.024 8.195 1.00 86.81 183 ALA A C 1
ATOM 1413 O O . ALA A 1 183 ? -0.379 4.207 6.976 1.00 86.81 183 ALA A O 1
ATOM 1414 N N . THR A 1 184 ? 0.826 3.785 8.828 1.00 87.88 184 THR A N 1
ATOM 1415 C CA . THR A 1 184 ? 2.137 3.787 8.160 1.00 87.88 184 THR A CA 1
ATOM 1416 C C . THR A 1 184 ? 2.489 2.415 7.587 1.00 87.88 184 THR A C 1
ATOM 1418 O O . THR A 1 184 ? 2.783 2.292 6.399 1.00 87.88 184 THR A O 1
ATOM 1421 N N . PHE A 1 185 ? 2.476 1.381 8.428 1.00 87.62 185 PHE A N 1
ATOM 1422 C CA . PHE A 1 185 ? 2.904 0.029 8.076 1.00 87.62 185 PHE A CA 1
ATOM 1423 C C . PHE A 1 185 ? 1.827 -0.763 7.323 1.00 87.62 185 PHE A C 1
ATOM 1425 O O . PHE A 1 185 ? 2.181 -1.573 6.469 1.00 87.62 185 PHE A O 1
ATOM 1432 N N . GLY A 1 186 ? 0.540 -0.457 7.517 1.00 85.00 186 GLY A N 1
ATOM 1433 C CA . GLY A 1 186 ? -0.553 -1.047 6.735 1.00 85.00 186 GLY A CA 1
ATOM 1434 C C . GLY A 1 186 ? -0.484 -0.695 5.243 1.00 85.00 186 GLY A C 1
ATOM 1435 O O . GLY A 1 186 ? -0.834 -1.509 4.396 1.00 85.00 186 GLY A O 1
ATOM 1436 N N . ASN A 1 187 ? 0.082 0.469 4.902 1.00 91.12 187 ASN A N 1
ATOM 1437 C CA . ASN A 1 187 ? 0.315 0.900 3.515 1.00 91.12 187 ASN A CA 1
ATOM 1438 C C . ASN A 1 187 ? 1.777 0.718 3.060 1.00 91.12 187 ASN A C 1
ATOM 1440 O O . ASN A 1 187 ? 2.159 1.147 1.965 1.00 91.12 187 ASN A O 1
ATOM 1444 N N . LEU A 1 188 ? 2.632 0.099 3.883 1.00 94.12 188 LEU A N 1
ATOM 1445 C CA . LEU A 1 188 ? 4.071 0.028 3.616 1.00 94.12 188 LEU A CA 1
ATOM 1446 C C . LEU A 1 188 ? 4.386 -0.769 2.347 1.00 94.12 188 LEU A C 1
ATOM 1448 O O . LEU A 1 188 ? 5.287 -0.383 1.605 1.00 94.12 188 LEU A O 1
ATOM 1452 N N . THR A 1 189 ? 3.637 -1.833 2.054 1.00 93.44 189 THR A N 1
ATOM 1453 C CA . THR A 1 189 ? 3.849 -2.625 0.832 1.00 93.44 189 THR A CA 1
ATOM 1454 C C . THR A 1 189 ? 3.695 -1.774 -0.426 1.00 93.44 189 THR A C 1
ATOM 1456 O O . THR A 1 189 ? 4.557 -1.811 -1.306 1.00 93.44 189 THR A O 1
ATOM 1459 N N . GLU A 1 190 ? 2.648 -0.948 -0.493 1.00 93.38 190 GLU A N 1
ATOM 1460 C CA . GLU A 1 190 ? 2.433 -0.031 -1.617 1.00 93.38 190 GLU A CA 1
ATOM 1461 C C . GLU A 1 190 ? 3.562 1.001 -1.723 1.00 93.38 190 GLU A C 1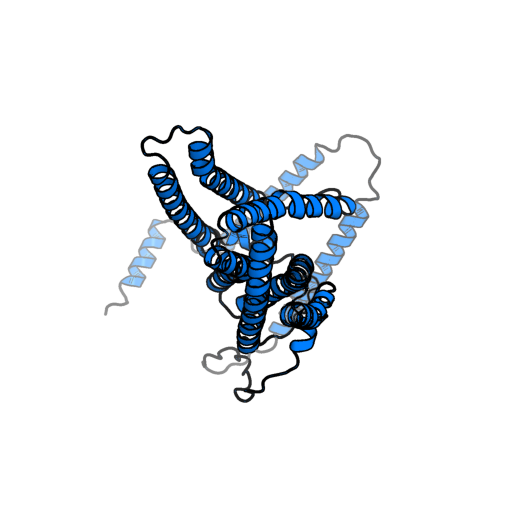
ATOM 1463 O O . GLU A 1 190 ? 4.043 1.293 -2.825 1.00 93.38 190 GLU A O 1
ATOM 1468 N N . MET A 1 191 ? 4.024 1.521 -0.581 1.00 93.81 191 MET A N 1
ATOM 1469 C CA . MET A 1 191 ? 5.122 2.485 -0.525 1.00 93.81 191 MET A CA 1
ATOM 1470 C C . MET A 1 191 ? 6.447 1.875 -1.008 1.00 93.81 191 MET A C 1
ATOM 1472 O O . MET A 1 191 ? 7.172 2.533 -1.753 1.00 93.81 191 MET A O 1
ATOM 1476 N N . ILE A 1 192 ? 6.752 0.622 -0.648 1.00 95.81 192 ILE A N 1
ATOM 1477 C CA . ILE A 1 192 ? 7.963 -0.084 -1.102 1.00 95.81 192 ILE A CA 1
ATOM 1478 C C . ILE A 1 192 ? 7.918 -0.301 -2.617 1.00 95.81 192 ILE A C 1
ATOM 1480 O O . ILE A 1 192 ? 8.856 0.089 -3.314 1.00 95.81 192 ILE A O 1
ATOM 1484 N N . VAL A 1 193 ? 6.828 -0.867 -3.145 1.00 95.25 193 VAL A N 1
ATOM 1485 C CA . VAL A 1 193 ? 6.691 -1.118 -4.592 1.00 95.25 193 VAL A CA 1
ATOM 1486 C C . VAL A 1 193 ? 6.799 0.195 -5.374 1.00 95.25 193 VAL A C 1
ATOM 1488 O O . VAL A 1 193 ? 7.538 0.282 -6.358 1.00 95.25 193 VAL A O 1
ATOM 1491 N N . SER A 1 194 ? 6.131 1.250 -4.898 1.00 95.88 194 SER A N 1
ATOM 1492 C CA . SER A 1 194 ? 6.186 2.581 -5.511 1.00 95.88 194 SER A CA 1
ATOM 1493 C C . SER A 1 194 ? 7.587 3.189 -5.452 1.00 95.88 194 SER A C 1
ATOM 1495 O O . SER A 1 194 ? 8.029 3.804 -6.421 1.00 95.88 194 SER A O 1
ATOM 1497 N N . TRP A 1 195 ? 8.314 3.004 -4.349 1.00 96.62 195 TRP A N 1
ATOM 1498 C CA . TRP A 1 195 ? 9.691 3.474 -4.204 1.00 96.62 195 TRP A CA 1
ATOM 1499 C C . TRP A 1 195 ? 10.630 2.830 -5.228 1.00 96.62 195 TRP A C 1
ATOM 1501 O O . TRP A 1 195 ? 11.381 3.541 -5.899 1.00 96.62 195 TRP A O 1
ATOM 1511 N N . PHE A 1 196 ? 10.571 1.505 -5.389 1.00 96.50 196 PHE A N 1
ATOM 1512 C CA . PHE A 1 196 ? 11.380 0.807 -6.393 1.00 96.50 196 PHE A CA 1
ATOM 1513 C C . PHE A 1 196 ? 11.009 1.244 -7.813 1.00 96.50 196 PHE A C 1
ATOM 1515 O O . PHE A 1 196 ? 11.901 1.534 -8.610 1.00 96.50 196 PHE A O 1
ATOM 1522 N N . ALA A 1 197 ? 9.717 1.393 -8.115 1.00 95.56 197 ALA A N 1
ATOM 1523 C CA . ALA A 1 197 ? 9.276 1.871 -9.422 1.00 95.56 197 ALA A CA 1
ATOM 1524 C C . ALA A 1 197 ? 9.739 3.315 -9.700 1.00 95.56 197 ALA A C 1
ATOM 1526 O O . ALA A 1 197 ? 10.210 3.612 -10.797 1.00 95.56 197 ALA A O 1
ATOM 1527 N N . LEU A 1 198 ? 9.690 4.211 -8.706 1.00 95.38 198 LEU A N 1
ATOM 1528 C CA . LEU A 1 198 ? 10.242 5.568 -8.825 1.00 95.38 198 LEU A CA 1
ATOM 1529 C C . LEU A 1 198 ? 11.756 5.556 -9.048 1.00 95.38 198 LEU A C 1
ATOM 1531 O O . LEU A 1 198 ? 12.257 6.340 -9.854 1.00 95.38 198 LEU A O 1
ATOM 1535 N N . LYS A 1 199 ? 12.484 4.670 -8.360 1.00 95.06 199 LYS A N 1
ATOM 1536 C CA . LYS A 1 199 ? 13.934 4.508 -8.527 1.00 95.06 199 LYS A CA 1
ATOM 1537 C C . LYS A 1 199 ? 14.299 4.040 -9.943 1.00 95.06 199 LYS A C 1
ATOM 1539 O O . LYS A 1 199 ? 15.303 4.511 -10.471 1.00 95.06 199 LYS A O 1
ATOM 1544 N N . GLY A 1 200 ? 13.468 3.195 -10.555 1.00 90.31 200 GLY A N 1
ATOM 1545 C CA . GLY A 1 200 ? 13.549 2.802 -11.971 1.00 90.31 200 GLY A CA 1
ATOM 1546 C C . GLY A 1 200 ? 13.061 3.871 -12.964 1.00 90.31 200 GLY A C 1
ATOM 1547 O O . GLY A 1 200 ? 13.029 3.670 -14.172 1.00 90.31 200 GLY A O 1
ATOM 1548 N N . GLY A 1 201 ? 12.634 5.047 -12.488 1.00 92.81 201 GLY A N 1
ATOM 1549 C CA . GLY A 1 201 ? 12.094 6.101 -13.353 1.00 92.81 201 GLY A CA 1
ATOM 1550 C C . GLY A 1 201 ? 10.707 5.789 -13.930 1.00 92.81 201 GLY A C 1
ATOM 1551 O O . GLY A 1 201 ? 10.222 6.514 -14.802 1.00 92.81 201 GLY A O 1
ATOM 1552 N N . LEU A 1 202 ? 10.021 4.763 -13.418 1.00 93.69 202 LEU A N 1
ATOM 1553 C CA . LEU A 1 202 ? 8.694 4.329 -13.855 1.00 93.69 202 LEU A CA 1
ATOM 1554 C C . LEU A 1 202 ? 7.578 5.203 -13.258 1.00 93.69 202 LEU A C 1
ATOM 1556 O O . LEU A 1 202 ? 6.627 4.712 -12.645 1.00 93.69 202 LEU A O 1
ATOM 1560 N N . LEU A 1 203 ? 7.659 6.521 -13.464 1.00 91.19 203 LEU A N 1
ATOM 1561 C CA . LEU A 1 203 ? 6.700 7.483 -12.907 1.00 91.19 203 LEU A CA 1
ATOM 1562 C C . LEU A 1 203 ? 5.256 7.153 -13.307 1.00 91.19 203 LEU A C 1
ATOM 1564 O O . LEU A 1 203 ? 4.343 7.248 -12.488 1.00 91.19 203 LEU A O 1
ATOM 1568 N N . ARG A 1 204 ? 5.046 6.722 -14.558 1.00 90.31 204 ARG A N 1
ATOM 1569 C CA . ARG A 1 204 ? 3.710 6.369 -15.042 1.00 90.31 204 ARG A CA 1
ATOM 1570 C C . ARG A 1 204 ? 3.141 5.149 -14.323 1.00 90.31 204 ARG A C 1
ATOM 1572 O O . ARG A 1 204 ? 1.950 5.134 -14.039 1.00 90.31 204 ARG A O 1
ATOM 1579 N N . VAL A 1 205 ? 3.972 4.158 -14.004 1.00 92.69 205 VAL A N 1
ATOM 1580 C CA . VAL A 1 205 ? 3.539 2.967 -13.260 1.00 92.69 205 VAL A CA 1
ATOM 1581 C C . VAL A 1 205 ? 3.081 3.368 -11.864 1.00 92.69 205 VAL A C 1
ATOM 1583 O O . VAL A 1 205 ? 1.995 2.975 -11.460 1.00 92.69 205 VAL A O 1
ATOM 1586 N N . VAL A 1 206 ? 3.840 4.232 -11.185 1.00 94.38 206 VAL A N 1
ATOM 1587 C CA . VAL A 1 206 ? 3.519 4.731 -9.836 1.00 94.38 206 VAL A CA 1
ATOM 1588 C C . VAL A 1 206 ? 2.217 5.537 -9.826 1.00 94.38 206 VAL A C 1
ATOM 1590 O O . VAL A 1 206 ? 1.359 5.350 -8.970 1.00 94.38 206 VAL A O 1
ATOM 1593 N N . GLN A 1 207 ? 2.024 6.424 -10.805 1.00 91.06 207 GLN A N 1
ATOM 1594 C CA . GLN A 1 207 ? 0.776 7.184 -10.932 1.00 91.06 207 GLN A CA 1
ATOM 1595 C C . GLN A 1 207 ? -0.434 6.262 -11.132 1.00 91.06 207 GLN A C 1
ATOM 1597 O O . GLN A 1 207 ? -1.478 6.455 -10.507 1.00 91.06 207 GLN A O 1
ATOM 1602 N N . MET A 1 208 ? -0.294 5.262 -12.007 1.00 91.94 208 MET A N 1
ATOM 1603 C CA . MET A 1 208 ? -1.376 4.330 -12.322 1.00 91.94 208 MET A CA 1
ATOM 1604 C C . MET A 1 208 ? -1.626 3.340 -11.176 1.00 91.94 208 MET A C 1
ATOM 1606 O O . MET A 1 208 ? -2.777 2.967 -10.968 1.00 91.94 208 MET A O 1
ATOM 1610 N N . SER A 1 209 ? -0.603 2.956 -10.402 1.00 92.94 209 SER A N 1
ATOM 1611 C CA . SER A 1 209 ? -0.763 2.089 -9.228 1.00 92.94 209 SER A CA 1
ATOM 1612 C C . SER A 1 209 ? -1.471 2.805 -8.079 1.00 92.94 209 SER A C 1
ATOM 1614 O O . SER A 1 209 ? -2.387 2.230 -7.502 1.00 92.94 209 SER A O 1
ATOM 1616 N N . LEU A 1 210 ? -1.133 4.071 -7.797 1.00 91.31 210 LEU A N 1
ATOM 1617 C CA . LEU A 1 210 ? -1.820 4.871 -6.773 1.00 91.31 210 LEU A CA 1
ATOM 1618 C C . LEU A 1 210 ? -3.296 5.102 -7.128 1.00 91.31 210 LEU A C 1
ATOM 1620 O O . LEU A 1 210 ? -4.178 4.909 -6.294 1.00 91.31 210 LEU A O 1
ATOM 1624 N N . LEU A 1 211 ? -3.582 5.465 -8.384 1.00 90.81 211 LEU A N 1
ATOM 1625 C CA . LEU A 1 211 ? -4.960 5.604 -8.864 1.00 90.81 211 LEU A CA 1
ATOM 1626 C C . LEU A 1 211 ? -5.697 4.257 -8.821 1.00 90.81 211 LEU A C 1
ATOM 1628 O O . LEU A 1 211 ? -6.858 4.198 -8.417 1.00 90.81 211 LEU A O 1
ATOM 1632 N N . GLY A 1 212 ? -5.012 3.176 -9.199 1.00 92.81 212 GLY A N 1
ATOM 1633 C CA . GLY A 1 212 ? -5.519 1.811 -9.121 1.00 92.81 212 GLY A CA 1
ATOM 1634 C C . GLY A 1 212 ? -5.881 1.383 -7.698 1.00 92.81 212 GLY A C 1
ATOM 1635 O O . GLY A 1 212 ? -6.953 0.814 -7.521 1.00 92.81 212 GLY A O 1
ATOM 1636 N N . SER A 1 213 ? -5.055 1.700 -6.694 1.00 92.19 213 SER A N 1
ATOM 1637 C CA . SER A 1 213 ? -5.335 1.402 -5.277 1.00 92.19 213 SER A CA 1
ATOM 1638 C C . SER A 1 213 ? -6.603 2.120 -4.798 1.00 92.19 213 SER A C 1
ATOM 1640 O O . SER A 1 213 ? -7.520 1.484 -4.274 1.00 92.19 213 SER A O 1
ATOM 1642 N N . ILE A 1 214 ? -6.746 3.414 -5.118 1.00 91.69 214 ILE A N 1
ATOM 1643 C CA . ILE A 1 214 ? -7.962 4.183 -4.802 1.00 91.69 214 ILE A CA 1
ATOM 1644 C C . ILE A 1 214 ? -9.201 3.548 -5.452 1.00 91.69 214 ILE A C 1
ATOM 1646 O O . ILE A 1 214 ? -10.198 3.298 -4.773 1.00 91.69 214 ILE A O 1
ATOM 1650 N N . LEU A 1 215 ? -9.152 3.260 -6.758 1.00 92.31 215 LEU A N 1
ATOM 1651 C CA . LEU A 1 215 ? -10.283 2.649 -7.466 1.00 92.31 215 LEU A CA 1
ATOM 1652 C C . LEU A 1 215 ? -10.602 1.241 -6.952 1.00 92.31 215 LEU A C 1
ATOM 1654 O O . LEU A 1 215 ? -11.776 0.889 -6.838 1.00 92.31 215 LEU A O 1
ATOM 1658 N N . SER A 1 216 ? -9.579 0.446 -6.636 1.00 94.38 216 SER A N 1
ATOM 1659 C CA . SER A 1 216 ? -9.739 -0.892 -6.072 1.00 94.38 216 SER A CA 1
ATOM 1660 C C . SER A 1 216 ? -10.491 -0.821 -4.747 1.00 94.38 216 SER A C 1
ATOM 1662 O O . SER A 1 216 ? -11.510 -1.488 -4.590 1.00 94.38 216 SER A O 1
ATOM 1664 N N . ASN A 1 217 ? -10.083 0.058 -3.834 1.00 91.56 217 ASN A N 1
ATOM 1665 C CA . ASN A 1 217 ? -10.739 0.177 -2.533 1.00 91.56 217 ASN A CA 1
ATOM 1666 C C . ASN A 1 217 ? -12.170 0.729 -2.657 1.00 91.56 217 ASN A C 1
ATOM 1668 O O . ASN A 1 217 ? -13.092 0.210 -2.027 1.00 91.56 217 ASN A O 1
ATOM 1672 N N . MET A 1 218 ? -12.389 1.727 -3.521 1.00 91.25 218 MET A N 1
ATOM 1673 C CA . MET A 1 218 ? -13.700 2.371 -3.686 1.00 91.25 218 MET A CA 1
ATOM 1674 C C . MET A 1 218 ? -14.731 1.540 -4.449 1.00 91.25 218 MET A C 1
ATOM 1676 O O . MET A 1 218 ? -15.922 1.649 -4.167 1.00 91.25 218 MET A O 1
ATOM 1680 N N . LEU A 1 219 ? -14.310 0.789 -5.466 1.00 93.25 219 LEU A N 1
ATOM 1681 C CA . LEU A 1 219 ? -15.230 0.091 -6.368 1.00 93.25 219 LEU A CA 1
ATOM 1682 C C . LEU A 1 219 ? -15.150 -1.416 -6.195 1.00 93.25 219 LEU A C 1
ATOM 1684 O O . LEU A 1 219 ? -16.185 -2.062 -6.057 1.00 93.25 219 LEU A O 1
ATOM 1688 N N . LEU A 1 220 ? -13.942 -1.981 -6.217 1.00 95.19 220 LEU A N 1
ATOM 1689 C CA . LEU A 1 220 ? -13.772 -3.429 -6.191 1.00 95.19 220 LEU A CA 1
ATOM 1690 C C . LEU A 1 220 ? -14.029 -3.984 -4.789 1.00 95.19 220 LEU A C 1
ATOM 1692 O O . LEU A 1 220 ? -14.922 -4.808 -4.626 1.00 95.19 220 LEU A O 1
ATOM 1696 N N . VAL A 1 221 ? -13.293 -3.515 -3.781 1.00 93.62 221 VAL A N 1
ATOM 1697 C CA . VAL A 1 221 ? -13.415 -3.991 -2.395 1.00 93.62 221 VAL A CA 1
ATOM 1698 C C . VAL A 1 221 ? -14.795 -3.648 -1.841 1.00 93.62 221 VAL A C 1
ATOM 1700 O O . VAL A 1 221 ? -15.526 -4.550 -1.436 1.00 93.62 221 VAL A O 1
ATOM 1703 N N . LEU A 1 222 ? -15.200 -2.375 -1.912 1.00 93.19 222 LEU A N 1
ATOM 1704 C CA . LEU A 1 222 ? -16.525 -1.945 -1.457 1.00 93.19 222 LEU A CA 1
ATOM 1705 C C . LEU A 1 222 ? -17.664 -2.649 -2.218 1.00 93.19 222 LEU A C 1
ATOM 1707 O O . LEU A 1 222 ? -18.645 -3.082 -1.614 1.00 93.19 222 LEU A O 1
ATOM 1711 N N . GLY A 1 223 ? -17.531 -2.811 -3.538 1.00 95.50 223 GLY A N 1
ATOM 1712 C CA . GLY A 1 223 ? -18.518 -3.509 -4.362 1.00 95.50 223 GLY A CA 1
ATOM 1713 C C . GLY A 1 223 ? -18.640 -4.989 -4.005 1.00 95.50 223 GLY A C 1
ATOM 1714 O O . GLY A 1 223 ? -19.756 -5.494 -3.882 1.00 95.50 223 GLY A O 1
ATOM 1715 N N . CYS A 1 224 ? -17.518 -5.675 -3.773 1.00 96.38 224 CYS A N 1
ATOM 1716 C CA . CYS A 1 224 ? -17.498 -7.051 -3.279 1.00 96.38 224 CYS A CA 1
ATOM 1717 C C . CYS A 1 224 ? -18.121 -7.156 -1.881 1.00 96.38 224 CYS A C 1
ATOM 1719 O O . CYS A 1 224 ? -18.938 -8.050 -1.662 1.00 96.38 224 CYS A O 1
ATOM 1721 N N . ALA A 1 225 ? -17.806 -6.237 -0.964 1.00 93.88 225 ALA A N 1
ATOM 1722 C CA . ALA A 1 225 ? -18.390 -6.209 0.377 1.00 93.88 225 ALA A CA 1
ATOM 1723 C C . ALA A 1 225 ? -19.924 -6.076 0.326 1.00 93.88 225 ALA A C 1
ATOM 1725 O O . ALA A 1 225 ? -20.648 -6.859 0.948 1.00 93.88 225 ALA A O 1
ATOM 1726 N N . PHE A 1 226 ? -20.443 -5.162 -0.500 1.00 94.31 226 PHE A N 1
ATOM 1727 C CA . PHE A 1 226 ? -21.886 -5.023 -0.717 1.00 94.31 226 PHE A CA 1
ATOM 1728 C C . PHE A 1 226 ? -22.498 -6.242 -1.398 1.00 94.31 226 PHE A C 1
ATOM 1730 O O . PHE A 1 226 ? -23.568 -6.690 -0.986 1.00 94.31 226 PHE A O 1
ATOM 1737 N N . PHE A 1 227 ? -21.836 -6.792 -2.416 1.00 96.00 227 PHE A N 1
ATOM 1738 C CA . PHE A 1 227 ? -22.331 -7.954 -3.143 1.00 96.00 227 PHE A CA 1
ATOM 1739 C C . PHE A 1 227 ? -22.420 -9.175 -2.226 1.00 96.00 227 PHE A C 1
ATOM 1741 O O . PHE A 1 227 ? -23.514 -9.683 -1.994 1.00 96.00 227 PHE A O 1
ATOM 1748 N N . PHE A 1 228 ? -21.301 -9.614 -1.646 1.00 96.44 228 PHE A N 1
ATOM 1749 C CA . PHE A 1 228 ? -21.255 -10.817 -0.814 1.00 96.44 228 PHE A CA 1
ATOM 1750 C C . PHE A 1 228 ? -21.992 -10.642 0.512 1.00 96.44 228 PHE A C 1
ATOM 1752 O O . PHE A 1 228 ? -22.759 -11.523 0.904 1.00 96.44 228 PHE A O 1
ATOM 1759 N N . GLY A 1 229 ? -21.847 -9.494 1.177 1.00 94.88 229 GLY A N 1
ATOM 1760 C CA . GLY A 1 229 ? -22.618 -9.214 2.383 1.00 94.88 229 GLY A CA 1
ATOM 1761 C C . GLY A 1 229 ? -24.121 -9.126 2.090 1.00 94.88 229 GLY A C 1
ATOM 1762 O O . GLY A 1 229 ? -24.932 -9.553 2.909 1.00 94.88 229 GLY A O 1
ATOM 1763 N N . GLY A 1 230 ? -24.512 -8.614 0.918 1.00 95.81 230 GLY A N 1
ATOM 1764 C CA . GLY A 1 230 ? -25.906 -8.499 0.480 1.00 95.81 230 GLY A CA 1
ATOM 1765 C C . GLY A 1 230 ? -26.552 -9.838 0.114 1.00 95.81 230 GLY A C 1
ATOM 1766 O O . GLY A 1 230 ? -27.775 -9.964 0.183 1.00 95.81 230 GLY A O 1
ATOM 1767 N N . LEU A 1 231 ? -25.750 -10.861 -0.212 1.00 96.75 231 LEU A N 1
ATOM 1768 C CA . LEU A 1 231 ? -26.240 -12.235 -0.378 1.00 96.75 231 LEU A CA 1
ATOM 1769 C C . LEU A 1 231 ? -26.714 -12.841 0.952 1.00 96.75 231 LEU A C 1
ATOM 1771 O O . LEU A 1 231 ? -27.649 -13.642 0.954 1.00 96.75 231 LEU A O 1
ATOM 1775 N N . LYS A 1 232 ? -26.085 -12.469 2.076 1.00 94.56 232 LYS A N 1
ATOM 1776 C CA . LYS A 1 232 ? -26.412 -12.989 3.415 1.00 94.56 232 LYS A CA 1
ATOM 1777 C C . LYS A 1 232 ? -27.382 -12.083 4.180 1.00 94.56 232 LYS A C 1
ATOM 1779 O O . LYS A 1 232 ? -28.302 -12.581 4.830 1.00 94.56 232 LYS A O 1
ATOM 1784 N N . TYR A 1 233 ? -27.202 -10.766 4.101 1.00 93.94 233 TYR A N 1
ATOM 1785 C CA . TYR A 1 233 ? -27.911 -9.786 4.923 1.00 93.94 233 TYR A CA 1
ATOM 1786 C C . TYR A 1 233 ? -28.749 -8.822 4.077 1.00 93.94 233 TYR A C 1
ATOM 1788 O O . TYR A 1 233 ? -28.254 -8.180 3.157 1.00 93.94 233 TYR A O 1
ATOM 1796 N N . LYS A 1 234 ? -30.029 -8.648 4.442 1.00 92.56 234 LYS A N 1
ATOM 1797 C CA . LYS A 1 234 ? -30.936 -7.693 3.768 1.00 92.56 234 LYS A CA 1
ATOM 1798 C C . LYS A 1 234 ? -30.599 -6.225 4.043 1.00 92.56 234 LYS A C 1
ATOM 1800 O O . LYS A 1 234 ? -30.961 -5.356 3.256 1.00 92.56 234 LYS A O 1
ATOM 1805 N N . ARG A 1 235 ? -29.996 -5.940 5.196 1.00 91.00 235 ARG A N 1
ATOM 1806 C CA . ARG A 1 235 ? -29.524 -4.614 5.604 1.00 91.00 235 ARG A CA 1
ATOM 1807 C C . ARG A 1 235 ? -28.185 -4.798 6.300 1.00 91.00 235 ARG A C 1
ATOM 1809 O O . ARG A 1 235 ? -28.081 -5.666 7.160 1.00 91.00 235 ARG A O 1
ATOM 1816 N N . GLN A 1 236 ? -27.209 -3.985 5.922 1.00 90.50 236 GLN A N 1
ATOM 1817 C CA . GLN A 1 236 ? -25.914 -3.885 6.587 1.00 90.50 236 GLN A CA 1
ATOM 1818 C C . GLN A 1 236 ? -25.885 -2.560 7.346 1.00 90.50 236 GLN A C 1
ATOM 1820 O O . GLN A 1 236 ? -26.285 -1.523 6.806 1.00 90.50 236 GLN A O 1
ATOM 1825 N N . THR A 1 237 ? -25.495 -2.609 8.612 1.00 87.69 237 THR A N 1
ATOM 1826 C CA . THR A 1 237 ? -25.290 -1.426 9.447 1.00 87.69 237 THR A CA 1
ATOM 1827 C C . THR A 1 237 ? -23.848 -0.967 9.310 1.00 87.69 237 THR A C 1
ATOM 1829 O O . THR A 1 237 ? -22.951 -1.783 9.162 1.00 87.69 237 THR A O 1
ATOM 1832 N N . TYR A 1 238 ? -23.642 0.343 9.317 1.00 87.25 238 TYR A N 1
ATOM 1833 C CA . TYR A 1 238 ? -22.324 0.962 9.281 1.00 87.25 238 TYR A CA 1
ATOM 1834 C C . TYR A 1 238 ? -22.409 2.311 9.992 1.00 87.25 238 TYR A C 1
ATOM 1836 O O . TYR A 1 238 ? -23.488 2.921 10.067 1.00 87.25 238 TYR A O 1
ATOM 1844 N N . ASN A 1 239 ? -21.276 2.801 10.479 1.00 84.81 239 ASN A N 1
ATOM 1845 C CA . ASN A 1 239 ? -21.179 4.128 11.061 1.00 84.81 239 ASN A CA 1
ATOM 1846 C C . ASN A 1 239 ? -21.326 5.197 9.971 1.00 84.81 239 ASN A C 1
ATOM 1848 O O . ASN A 1 239 ? -20.438 5.453 9.156 1.00 84.81 239 ASN A O 1
ATOM 1852 N N . LYS A 1 240 ? -22.485 5.855 9.951 1.00 87.12 240 LYS A N 1
ATOM 1853 C CA . LYS A 1 240 ? -22.780 6.882 8.948 1.00 87.12 240 LYS A CA 1
ATOM 1854 C C . LYS A 1 240 ? -21.880 8.106 9.085 1.00 87.12 240 LYS A C 1
ATOM 1856 O O . LYS A 1 240 ? -21.590 8.734 8.068 1.00 87.12 240 LYS A O 1
ATOM 1861 N N . GLN A 1 241 ? -21.487 8.470 10.305 1.00 85.94 241 GLN A N 1
ATOM 1862 C CA . GLN A 1 241 ? -20.692 9.674 10.548 1.00 85.94 241 GLN A CA 1
ATOM 1863 C C . GLN A 1 241 ? -19.250 9.463 10.080 1.00 85.94 241 GLN A C 1
ATOM 1865 O O . GLN A 1 241 ? -18.783 10.237 9.239 1.00 85.94 241 GLN A O 1
ATOM 1870 N N . GLY A 1 242 ? -18.609 8.372 10.519 1.00 83.62 242 GLY A N 1
ATOM 1871 C CA . GLY A 1 242 ? -17.270 7.970 10.072 1.00 83.62 242 GLY A CA 1
ATOM 1872 C C . GLY A 1 242 ? -17.199 7.797 8.554 1.00 83.62 242 GLY A C 1
ATOM 1873 O O . GLY A 1 242 ? -16.407 8.461 7.883 1.00 83.62 242 GLY A O 1
ATOM 1874 N N . ALA A 1 243 ? -18.124 7.026 7.971 1.00 87.56 243 ALA A N 1
ATOM 1875 C CA . ALA A 1 243 ? -18.162 6.806 6.524 1.00 87.56 243 ALA A CA 1
ATOM 1876 C C . ALA A 1 243 ? -18.346 8.104 5.714 1.00 87.56 243 ALA A C 1
ATOM 1878 O O . ALA A 1 243 ? -17.713 8.276 4.671 1.00 87.56 243 ALA A O 1
ATOM 1879 N N . THR A 1 244 ? -19.185 9.038 6.180 1.00 88.62 244 THR A N 1
ATOM 1880 C CA . THR A 1 244 ? -19.395 10.323 5.485 1.00 88.62 244 THR A CA 1
ATOM 1881 C C . THR A 1 244 ? -18.138 11.190 5.525 1.00 88.62 244 THR A C 1
ATOM 1883 O O . THR A 1 244 ? -17.780 11.798 4.513 1.00 88.62 244 THR A O 1
ATOM 1886 N N . MET A 1 245 ? -17.446 11.235 6.667 1.00 86.94 245 MET A N 1
ATOM 1887 C CA . MET A 1 245 ? -16.195 11.979 6.809 1.00 86.94 245 MET A CA 1
ATOM 1888 C C . MET A 1 245 ? -15.089 11.395 5.922 1.00 86.94 245 MET A C 1
ATOM 1890 O O . MET A 1 245 ? -14.463 12.136 5.159 1.00 86.94 245 MET A O 1
ATOM 1894 N N . SER A 1 246 ? -14.913 10.073 5.948 1.00 87.31 246 SER A N 1
ATOM 1895 C CA . SER A 1 246 ? -13.957 9.360 5.095 1.00 87.31 246 SER A CA 1
ATOM 1896 C C . SER A 1 246 ? -14.256 9.561 3.607 1.00 87.31 246 SER A C 1
ATOM 1898 O O . SER A 1 246 ? -13.347 9.852 2.830 1.00 87.31 246 SER A O 1
ATOM 1900 N N . ALA A 1 247 ? -15.529 9.511 3.196 1.00 90.44 247 ALA A N 1
ATOM 1901 C CA . ALA A 1 247 ? -15.929 9.773 1.812 1.00 90.44 247 ALA A CA 1
ATOM 1902 C C . ALA A 1 247 ? -15.627 11.217 1.366 1.00 90.44 247 ALA A C 1
ATOM 1904 O O . ALA A 1 247 ? -15.176 11.435 0.239 1.00 90.44 247 ALA A O 1
ATOM 1905 N N . ALA A 1 248 ? -15.835 12.209 2.239 1.00 91.25 248 ALA A N 1
ATOM 1906 C CA . ALA A 1 248 ? -15.529 13.607 1.938 1.00 91.25 248 ALA A CA 1
ATOM 1907 C C . ALA A 1 248 ? -14.017 13.851 1.781 1.00 91.25 248 ALA A C 1
ATOM 1909 O O . ALA A 1 248 ? -13.595 14.537 0.846 1.00 91.25 248 ALA A O 1
ATOM 1910 N N . LEU A 1 249 ? -13.197 13.260 2.656 1.00 90.12 249 LEU A N 1
ATOM 1911 C CA . LEU A 1 249 ? -11.734 13.337 2.572 1.00 90.12 249 LEU A CA 1
ATOM 1912 C C . LEU A 1 249 ? -11.196 12.626 1.330 1.00 90.12 249 LEU A C 1
ATOM 1914 O O . LEU A 1 249 ? -10.313 13.153 0.651 1.00 90.12 249 LEU A O 1
ATOM 1918 N N . LEU A 1 250 ? -11.766 11.472 0.988 1.00 91.06 250 LEU A N 1
ATOM 1919 C CA . LEU A 1 250 ? -11.413 10.734 -0.218 1.00 91.06 250 LEU A CA 1
ATOM 1920 C C . LEU A 1 250 ? -11.752 11.525 -1.486 1.00 91.06 250 LEU A C 1
ATOM 1922 O O . LEU A 1 250 ? -10.925 11.617 -2.392 1.00 91.06 250 LEU A O 1
ATOM 1926 N N . LEU A 1 251 ? -12.925 12.165 -1.535 1.00 91.44 251 LEU A N 1
ATOM 1927 C CA . LEU A 1 251 ? -13.295 13.054 -2.638 1.00 91.44 251 LEU A CA 1
ATOM 1928 C C . LEU A 1 251 ? -12.314 14.226 -2.764 1.00 91.44 251 LEU A C 1
ATOM 1930 O O . LEU A 1 251 ? -11.858 14.531 -3.868 1.00 91.44 251 LEU A O 1
ATOM 1934 N N . LEU A 1 252 ? -11.954 14.858 -1.642 1.00 92.00 252 LEU A N 1
ATOM 1935 C CA . LEU A 1 252 ? -10.963 15.933 -1.616 1.00 92.00 252 LEU A CA 1
ATOM 1936 C C . LEU A 1 252 ? -9.602 15.458 -2.150 1.00 92.00 252 LEU A C 1
ATOM 1938 O O . LEU A 1 252 ? -8.978 16.170 -2.943 1.00 92.00 252 LEU A O 1
ATOM 1942 N N . ALA A 1 253 ? -9.161 14.259 -1.761 1.00 90.19 253 ALA A N 1
ATOM 1943 C CA . ALA A 1 253 ? -7.914 13.660 -2.226 1.00 90.19 253 ALA A CA 1
ATOM 1944 C C . ALA A 1 253 ? -7.941 13.392 -3.739 1.00 90.19 253 ALA A C 1
ATOM 1946 O O . ALA A 1 253 ? -7.038 13.828 -4.455 1.00 90.19 253 ALA A O 1
ATOM 1947 N N . VAL A 1 254 ? -9.003 12.759 -4.248 1.00 90.38 254 VAL A N 1
ATOM 1948 C CA . VAL A 1 254 ? -9.158 12.445 -5.679 1.00 90.38 254 VAL A CA 1
ATOM 1949 C C . VAL A 1 254 ? -9.197 13.714 -6.532 1.00 90.38 254 VAL A C 1
ATOM 1951 O O . VAL A 1 254 ? -8.499 13.791 -7.544 1.00 90.38 254 VAL A O 1
ATOM 1954 N N . VAL A 1 255 ? -9.950 14.739 -6.120 1.00 89.94 255 VAL A N 1
ATOM 1955 C CA . VAL A 1 255 ? -10.004 16.028 -6.835 1.00 89.94 255 VAL A CA 1
ATOM 1956 C C . VAL A 1 255 ? -8.638 16.720 -6.824 1.00 89.94 255 VAL A C 1
ATOM 1958 O O . VAL A 1 255 ? -8.206 17.245 -7.850 1.00 89.94 255 VAL A O 1
ATOM 1961 N N . SER A 1 256 ? -7.929 16.680 -5.694 1.00 89.25 256 SER A N 1
ATOM 1962 C CA . SER A 1 256 ? -6.598 17.284 -5.566 1.00 89.25 256 SER A CA 1
ATOM 1963 C C . SER A 1 256 ? -5.553 16.588 -6.444 1.00 89.25 256 SER A C 1
ATOM 1965 O O . SER A 1 256 ? -4.749 17.265 -7.078 1.00 89.25 256 SER A O 1
ATOM 1967 N N . ILE A 1 257 ? -5.596 15.254 -6.544 1.00 86.25 257 ILE A N 1
ATOM 1968 C CA . ILE A 1 257 ? -4.727 14.468 -7.440 1.00 86.25 257 ILE A CA 1
ATOM 1969 C C . ILE A 1 257 ? -5.103 14.692 -8.916 1.00 86.25 257 ILE A C 1
ATOM 1971 O O . ILE A 1 257 ? -4.238 14.669 -9.793 1.00 86.25 257 ILE A O 1
ATOM 1975 N N . ALA A 1 258 ? -6.382 14.930 -9.219 1.00 86.44 258 ALA A N 1
ATOM 1976 C CA . ALA A 1 258 ? -6.839 15.207 -10.579 1.00 86.44 258 ALA A CA 1
ATOM 1977 C C . ALA A 1 258 ? -6.443 16.609 -11.076 1.00 86.44 258 ALA A C 1
ATOM 1979 O O . ALA A 1 258 ? -6.243 16.783 -12.277 1.00 86.44 258 ALA A O 1
ATOM 1980 N N . ALA A 1 259 ? -6.298 17.598 -10.188 1.00 84.69 259 ALA A N 1
ATOM 1981 C CA . ALA A 1 259 ? -6.070 18.991 -10.577 1.00 84.69 259 ALA A CA 1
ATOM 1982 C C . ALA A 1 259 ? -4.826 19.216 -11.475 1.00 84.69 259 ALA A C 1
ATOM 1984 O O . ALA A 1 259 ? -4.988 19.841 -12.527 1.00 84.69 259 ALA A O 1
ATOM 1985 N N . PRO A 1 260 ? -3.622 18.681 -11.168 1.00 82.50 260 PRO A N 1
ATOM 1986 C CA . PRO A 1 260 ? -2.466 18.794 -12.064 1.00 82.50 260 PRO A CA 1
ATOM 1987 C C . PRO A 1 260 ? -2.685 18.080 -13.405 1.00 82.50 260 PRO A C 1
ATOM 1989 O O . PRO A 1 260 ? -2.325 18.605 -14.453 1.00 82.50 260 PRO A O 1
ATOM 1992 N N . ASN A 1 261 ? -3.351 16.919 -13.392 1.00 81.81 261 ASN A N 1
ATOM 1993 C CA . ASN A 1 261 ? -3.628 16.144 -14.605 1.00 81.81 261 ASN A CA 1
ATOM 1994 C C . ASN A 1 261 ? -4.569 16.883 -15.566 1.00 81.81 261 ASN A C 1
ATOM 1996 O O . ASN A 1 261 ? -4.380 16.829 -16.780 1.00 81.81 261 ASN A O 1
ATOM 2000 N N . VAL A 1 262 ? -5.584 17.574 -15.033 1.00 83.06 262 VAL A N 1
ATOM 2001 C CA . VAL A 1 262 ? -6.493 18.398 -15.841 1.00 83.06 262 VAL A CA 1
ATOM 2002 C C . VAL A 1 262 ? -5.729 19.552 -16.479 1.00 83.06 262 VAL A C 1
ATOM 2004 O O . VAL A 1 262 ? -5.899 19.780 -17.671 1.00 83.06 262 VAL A O 1
ATOM 2007 N N . LEU A 1 263 ? -4.860 20.229 -15.721 1.00 80.69 263 LEU A N 1
ATOM 2008 C CA . LEU A 1 263 ? -4.061 21.347 -16.226 1.00 80.69 263 LEU A CA 1
ATOM 2009 C C . LEU A 1 263 ? -3.118 20.918 -17.364 1.00 80.69 263 LEU A C 1
ATOM 2011 O O . LEU A 1 263 ? -3.066 21.581 -18.406 1.00 80.69 263 LEU A O 1
ATOM 2015 N N . HIS A 1 264 ? -2.469 19.761 -17.202 1.00 79.69 264 HIS A N 1
ATOM 2016 C CA . HIS A 1 264 ? -1.654 19.144 -18.244 1.00 79.69 264 HIS A CA 1
ATOM 2017 C C . HIS A 1 264 ? -2.493 18.781 -19.482 1.00 79.69 264 HIS A C 1
ATOM 2019 O O . HIS A 1 264 ? -2.084 19.050 -20.610 1.00 79.69 264 HIS A O 1
ATOM 2025 N N . ALA A 1 265 ? -3.689 18.208 -19.294 1.00 80.44 265 ALA A N 1
ATOM 2026 C CA . ALA A 1 265 ? -4.562 17.781 -20.391 1.00 80.44 265 ALA A CA 1
ATOM 2027 C C . ALA A 1 265 ? -5.182 18.946 -21.183 1.00 80.44 265 ALA A C 1
ATOM 2029 O O . ALA A 1 265 ? -5.398 18.825 -22.389 1.00 80.44 265 ALA A O 1
ATOM 2030 N N . THR A 1 266 ? -5.485 20.070 -20.530 1.00 83.06 266 THR A N 1
ATOM 2031 C CA . THR A 1 266 ? -6.074 21.248 -21.186 1.00 83.06 266 THR A CA 1
ATOM 2032 C C . THR A 1 266 ? -5.032 22.160 -21.825 1.00 83.06 266 THR A C 1
ATOM 2034 O O . THR A 1 266 ? -5.410 23.078 -22.554 1.00 83.06 266 THR A O 1
ATOM 2037 N N . HIS A 1 267 ? -3.737 21.937 -21.566 1.00 75.06 267 HIS A N 1
ATOM 2038 C CA . HIS A 1 267 ? -2.634 22.804 -21.997 1.00 75.06 267 HIS A CA 1
ATOM 2039 C C . HIS A 1 267 ? -2.827 24.283 -21.608 1.00 75.06 267 HIS A C 1
ATOM 2041 O O . HIS A 1 267 ? -2.330 25.187 -22.278 1.00 75.06 267 HIS A O 1
ATOM 2047 N N . THR A 1 268 ? -3.543 24.550 -20.513 1.00 71.25 268 THR A N 1
ATOM 2048 C CA . THR A 1 268 ? -3.828 25.915 -20.024 1.00 71.25 268 THR A CA 1
ATOM 2049 C C . THR A 1 268 ? -2.723 26.470 -19.116 1.00 71.25 268 THR A C 1
ATOM 2051 O O . THR A 1 268 ? -2.900 27.499 -18.467 1.00 71.25 268 THR A O 1
ATOM 2054 N N . GLU A 1 269 ? -1.587 25.779 -19.045 1.00 70.06 269 GLU A N 1
ATOM 2055 C CA . GLU A 1 269 ? -0.406 26.124 -18.252 1.00 70.06 269 GLU A CA 1
ATOM 2056 C C . GLU A 1 269 ? 0.225 27.448 -18.733 1.00 70.06 269 GLU A C 1
ATOM 2058 O O . GLU A 1 269 ? 0.612 27.573 -19.895 1.00 70.06 269 GLU A O 1
ATOM 2063 N N . LEU A 1 270 ? 0.429 28.423 -17.835 1.00 65.00 270 LEU A N 1
ATOM 2064 C CA . LEU A 1 270 ? 1.098 29.694 -18.175 1.00 65.00 270 LEU A CA 1
ATOM 2065 C C . LEU A 1 270 ? 2.613 29.520 -18.422 1.00 65.00 270 LEU A C 1
ATOM 2067 O O . LEU A 1 270 ? 3.221 30.268 -19.186 1.00 65.00 270 LEU A O 1
ATOM 2071 N N . HIS A 1 271 ? 3.225 28.528 -17.765 1.00 71.38 271 HIS A N 1
ATOM 2072 C CA . HIS A 1 271 ? 4.668 28.249 -17.796 1.00 71.38 271 HIS A CA 1
ATOM 2073 C C . HIS A 1 271 ? 5.001 26.800 -18.204 1.00 71.38 271 HIS A C 1
ATOM 2075 O O . HIS A 1 271 ? 6.081 26.301 -17.880 1.00 71.38 271 HIS A O 1
ATOM 2081 N N . GLY A 1 272 ? 4.092 26.114 -18.908 1.00 70.25 272 GLY A N 1
ATOM 2082 C CA . GLY A 1 272 ? 4.274 24.712 -19.310 1.00 70.25 272 GLY A CA 1
ATOM 2083 C C . GLY A 1 272 ? 4.494 23.772 -18.115 1.00 70.25 272 GLY A C 1
ATOM 2084 O O . GLY A 1 272 ? 3.951 23.991 -17.038 1.00 70.25 272 GLY A O 1
ATOM 2085 N N . THR A 1 273 ? 5.350 22.760 -18.276 1.00 69.88 273 THR A N 1
ATOM 2086 C CA . THR A 1 273 ? 5.580 21.664 -17.306 1.00 69.88 273 THR A CA 1
ATOM 2087 C C . THR A 1 273 ? 6.065 22.122 -15.920 1.00 69.88 273 THR A C 1
ATOM 2089 O O . THR A 1 273 ? 5.899 21.418 -14.926 1.00 69.88 273 THR A O 1
ATOM 2092 N N . SER A 1 274 ? 6.660 23.316 -15.812 1.00 76.25 274 SER A N 1
ATOM 2093 C CA . SER A 1 274 ? 7.106 23.874 -14.524 1.00 76.25 274 SER A CA 1
ATOM 2094 C C . SER A 1 274 ? 5.938 24.249 -13.608 1.00 76.25 274 SER A C 1
ATOM 2096 O O . SER A 1 274 ? 6.071 24.197 -12.381 1.00 76.25 274 SER A O 1
ATOM 2098 N N . SER A 1 275 ? 4.805 24.637 -14.196 1.00 78.69 275 SER A N 1
ATOM 2099 C CA . SER A 1 275 ? 3.585 24.992 -13.470 1.00 78.69 275 SER A CA 1
ATOM 2100 C C . SER A 1 275 ? 2.891 23.730 -12.939 1.00 78.69 275 SER A C 1
ATOM 2102 O O . SER A 1 275 ? 2.620 23.665 -11.740 1.00 78.69 275 SER A O 1
ATOM 2104 N N . GLU A 1 276 ? 2.775 22.678 -13.754 1.00 79.62 276 GLU A N 1
ATOM 2105 C CA . GLU A 1 276 ? 2.280 21.353 -13.353 1.00 79.62 276 GLU A CA 1
ATOM 2106 C C . GLU A 1 276 ? 3.030 20.768 -12.143 1.00 79.62 276 GLU A C 1
ATOM 2108 O O . GLU A 1 276 ? 2.419 20.394 -11.140 1.00 79.62 276 GLU A O 1
ATOM 2113 N N . ILE A 1 277 ? 4.369 20.728 -12.196 1.00 85.25 277 ILE A N 1
ATOM 2114 C CA . ILE A 1 277 ? 5.193 20.163 -11.112 1.00 85.25 277 ILE A CA 1
ATOM 2115 C C . ILE A 1 277 ? 5.057 20.998 -9.835 1.00 85.25 277 ILE A C 1
ATOM 2117 O O . ILE A 1 277 ? 4.990 20.449 -8.732 1.00 85.25 277 ILE A O 1
ATOM 2121 N N . SER A 1 278 ? 5.020 22.327 -9.964 1.00 87.81 278 SER A N 1
ATOM 2122 C CA . SER A 1 278 ? 4.855 23.227 -8.817 1.00 87.81 278 SER A CA 1
ATOM 2123 C C . SER A 1 278 ? 3.484 23.050 -8.170 1.00 87.81 278 SER A C 1
ATOM 2125 O O . SER A 1 278 ? 3.393 22.971 -6.944 1.00 87.81 278 SER A O 1
ATOM 2127 N N . LEU A 1 279 ? 2.437 22.919 -8.989 1.00 87.62 279 LEU A N 1
ATOM 2128 C CA . LEU A 1 279 ? 1.083 22.644 -8.531 1.00 87.62 279 LEU A CA 1
ATOM 2129 C C . LEU A 1 279 ? 1.003 21.277 -7.847 1.00 87.62 279 LEU A C 1
ATOM 2131 O O . LEU A 1 279 ? 0.495 21.202 -6.734 1.00 87.62 279 LEU A O 1
ATOM 2135 N N . SER A 1 280 ? 1.578 20.228 -8.443 1.00 89.94 280 SER A N 1
ATOM 2136 C CA . SER A 1 280 ? 1.630 18.883 -7.858 1.00 89.94 280 SER A CA 1
ATOM 2137 C C . SER A 1 280 ? 2.304 18.887 -6.477 1.00 89.94 280 SER A C 1
ATOM 2139 O O . SER A 1 280 ? 1.727 18.392 -5.507 1.00 89.94 280 SER A O 1
ATOM 2141 N N . ARG A 1 281 ? 3.465 19.545 -6.340 1.00 92.06 281 ARG A N 1
ATOM 2142 C CA . ARG A 1 281 ? 4.176 19.683 -5.053 1.00 92.06 281 ARG A CA 1
ATOM 2143 C C . ARG A 1 281 ? 3.387 20.483 -4.021 1.00 92.06 281 ARG A C 1
ATOM 2145 O O . ARG A 1 281 ? 3.371 20.132 -2.843 1.00 92.06 281 ARG A O 1
ATOM 2152 N N . PHE A 1 282 ? 2.731 21.560 -4.448 1.00 91.56 282 PHE A N 1
ATOM 2153 C CA . PHE A 1 282 ? 1.859 22.332 -3.569 1.00 91.56 282 PHE A CA 1
ATOM 2154 C C . PHE A 1 282 ? 0.685 21.475 -3.078 1.00 91.56 282 PHE A C 1
ATOM 2156 O O . PHE A 1 282 ? 0.443 21.398 -1.872 1.00 91.56 282 PHE A O 1
ATOM 2163 N N . THR A 1 283 ? 0.011 20.765 -3.989 1.00 91.50 283 THR A N 1
ATOM 2164 C CA . THR A 1 283 ? -1.102 19.872 -3.643 1.00 91.50 283 THR A CA 1
ATOM 2165 C C . THR A 1 283 ? -0.668 18.726 -2.733 1.00 91.50 283 THR A C 1
ATOM 2167 O O . THR A 1 283 ? -1.394 18.419 -1.794 1.00 91.50 283 THR A O 1
ATOM 2170 N N . SER A 1 284 ? 0.522 18.138 -2.918 1.00 92.69 284 SER A N 1
ATOM 2171 C CA . SER A 1 284 ? 1.006 17.053 -2.054 1.00 92.69 284 SER A CA 1
ATOM 2172 C C . SER A 1 284 ? 1.281 17.526 -0.625 1.00 92.69 284 SER A C 1
ATOM 2174 O O . SER A 1 284 ? 0.936 16.829 0.324 1.00 92.69 284 SER A O 1
ATOM 2176 N N . VAL A 1 285 ? 1.863 18.721 -0.452 1.00 94.56 285 VAL A N 1
ATOM 2177 C CA . VAL A 1 285 ? 2.095 19.306 0.883 1.00 94.56 285 VAL A CA 1
ATOM 2178 C C . VAL A 1 285 ? 0.771 19.654 1.562 1.00 94.56 285 VAL A C 1
ATOM 2180 O O . VAL A 1 285 ? 0.599 19.375 2.748 1.00 94.56 285 VAL A O 1
ATOM 2183 N N . LEU A 1 286 ? -0.179 20.221 0.813 1.00 93.06 286 LEU A N 1
ATOM 2184 C CA . LEU A 1 286 ? -1.514 20.529 1.323 1.00 93.06 286 LEU A CA 1
ATOM 2185 C C . LEU A 1 286 ? -2.239 19.255 1.772 1.00 93.06 286 LEU A C 1
ATOM 2187 O O . LEU A 1 286 ? -2.730 19.207 2.899 1.00 93.06 286 LEU A O 1
ATOM 2191 N N . LEU A 1 287 ? -2.263 18.216 0.931 1.00 92.75 287 LEU A N 1
ATOM 2192 C CA . LEU A 1 287 ? -2.885 16.930 1.255 1.00 92.75 287 LEU A CA 1
ATOM 2193 C C . LEU A 1 287 ? -2.235 16.269 2.470 1.00 92.75 287 LEU A C 1
ATOM 2195 O O . LEU A 1 287 ? -2.953 15.755 3.321 1.00 92.75 287 LEU A O 1
ATOM 2199 N N . LEU A 1 288 ? -0.908 16.334 2.597 1.00 92.75 288 LEU A N 1
ATOM 2200 C CA . LEU A 1 288 ? -0.215 15.825 3.779 1.00 92.75 288 LEU A CA 1
ATOM 2201 C C . LEU A 1 288 ? -0.640 16.578 5.050 1.00 92.75 288 LEU A C 1
ATOM 2203 O O . LEU A 1 288 ? -0.883 15.955 6.077 1.00 92.75 288 LEU A O 1
ATOM 2207 N N . GLY A 1 289 ? -0.793 17.905 4.984 1.00 94.56 289 GLY A N 1
ATOM 2208 C CA . GLY A 1 289 ? -1.299 18.705 6.103 1.00 94.56 289 GLY A CA 1
ATOM 2209 C C . GLY A 1 289 ? -2.739 18.352 6.492 1.00 94.56 289 GLY A C 1
ATOM 2210 O O . GLY A 1 289 ? -3.046 18.209 7.679 1.00 94.56 289 GLY A O 1
ATOM 2211 N N . VAL A 1 290 ? -3.613 18.157 5.500 1.00 93.12 290 VAL A N 1
ATOM 2212 C CA . VAL A 1 290 ? -4.992 17.692 5.720 1.00 93.12 290 VAL A CA 1
ATOM 2213 C C . VAL A 1 290 ? -4.996 16.292 6.335 1.00 93.12 290 VAL A C 1
ATOM 2215 O O . VAL A 1 290 ? -5.716 16.068 7.302 1.00 93.12 290 VAL A O 1
ATOM 2218 N N . TYR A 1 291 ? -4.151 15.381 5.848 1.00 91.94 291 TYR A N 1
ATOM 2219 C CA . TYR A 1 291 ? -4.020 14.026 6.381 1.00 91.94 291 TYR A CA 1
ATOM 2220 C C . TYR A 1 291 ? -3.513 14.011 7.828 1.00 91.94 291 TYR A C 1
ATOM 2222 O O . TYR A 1 291 ? -4.104 13.353 8.675 1.00 91.94 291 TYR A O 1
ATOM 2230 N N . CYS A 1 292 ? -2.487 14.798 8.163 1.00 92.12 292 CYS A N 1
ATOM 2231 C CA . CYS A 1 292 ? -2.020 14.935 9.546 1.00 92.12 292 CYS A CA 1
ATOM 2232 C C . CYS A 1 292 ? -3.108 15.505 10.469 1.00 92.12 292 CYS A C 1
ATOM 2234 O O . CYS A 1 292 ? -3.254 15.062 11.606 1.00 92.12 292 CYS A O 1
ATOM 2236 N N . THR A 1 293 ? -3.892 16.470 9.979 1.00 91.69 293 THR A N 1
ATOM 2237 C CA . THR A 1 293 ? -5.032 17.023 10.728 1.00 91.69 293 THR A CA 1
ATOM 2238 C C . THR A 1 293 ? -6.133 15.979 10.908 1.00 91.69 293 THR A C 1
ATOM 2240 O O . THR A 1 293 ? -6.728 15.897 11.979 1.00 91.69 293 THR A O 1
ATOM 2243 N N . PHE A 1 294 ? -6.377 15.153 9.890 1.00 89.25 294 PHE A N 1
ATOM 2244 C CA . PHE A 1 294 ? -7.302 14.028 9.963 1.00 89.25 294 PHE A CA 1
ATOM 2245 C C . PHE A 1 294 ? -6.843 12.968 10.971 1.00 89.25 294 PHE A C 1
ATOM 2247 O O . PHE A 1 294 ? -7.636 12.574 11.817 1.00 89.25 294 PHE A O 1
ATOM 2254 N N . LEU A 1 295 ? -5.565 12.580 10.970 1.00 89.44 295 LEU A N 1
ATOM 2255 C CA . LEU A 1 295 ? -5.025 11.657 11.973 1.00 89.44 295 LEU A CA 1
ATOM 2256 C C . LEU A 1 295 ? -5.132 12.232 13.389 1.00 89.44 295 LEU A C 1
ATOM 2258 O O . LEU A 1 295 ? -5.502 11.518 14.314 1.00 89.44 295 LEU A O 1
ATOM 2262 N N . TYR A 1 296 ? -4.866 13.530 13.570 1.00 89.81 296 TYR A N 1
ATOM 2263 C CA . TYR A 1 296 ? -5.101 14.201 14.851 1.00 89.81 296 TYR A CA 1
ATOM 2264 C C . TYR A 1 296 ? -6.582 14.143 15.253 1.00 89.81 296 TYR A C 1
ATOM 2266 O O . TYR A 1 296 ? -6.911 13.879 16.412 1.00 89.81 296 TYR A O 1
ATOM 2274 N N . PHE A 1 297 ? -7.481 14.349 14.289 1.00 88.31 297 PHE A N 1
ATOM 2275 C CA . PHE A 1 297 ? -8.913 14.271 14.524 1.00 88.31 297 PHE A CA 1
ATOM 2276 C C . PHE A 1 297 ? -9.332 12.873 14.995 1.00 88.31 297 PHE A C 1
ATOM 2278 O O . PHE A 1 297 ? -9.934 12.752 16.064 1.00 88.31 297 PHE A O 1
ATOM 2285 N N . GLN A 1 298 ? -8.948 11.852 14.225 1.00 86.12 298 GLN A N 1
ATOM 2286 C CA . GLN A 1 298 ? -9.312 10.446 14.397 1.00 86.12 298 GLN A CA 1
ATOM 2287 C C . GLN A 1 298 ? -8.692 9.824 15.655 1.00 86.12 298 GLN A C 1
ATOM 2289 O O . GLN A 1 298 ? -9.369 9.113 16.387 1.00 86.12 298 GLN A O 1
ATOM 2294 N N . LEU A 1 299 ? -7.414 10.099 15.931 1.00 86.06 299 LEU A N 1
ATOM 2295 C CA . LEU A 1 299 ? -6.676 9.422 17.004 1.00 86.06 299 LEU A CA 1
ATOM 2296 C C . LEU A 1 299 ? -6.759 10.128 18.361 1.00 86.06 299 LEU A C 1
ATOM 2298 O O . LEU A 1 299 ? -6.401 9.525 19.374 1.00 86.06 299 LEU A O 1
ATOM 2302 N N . ILE A 1 300 ? -7.147 11.410 18.387 1.00 86.75 300 ILE A N 1
ATOM 2303 C CA . ILE A 1 300 ? -7.126 12.227 19.610 1.00 86.75 300 ILE A CA 1
ATOM 2304 C C . ILE A 1 300 ? -8.487 12.861 19.887 1.00 86.75 300 ILE A C 1
ATOM 2306 O O . ILE A 1 300 ? -9.036 12.656 20.963 1.00 86.75 300 ILE A O 1
ATOM 2310 N N . THR A 1 301 ? -9.022 13.669 18.969 1.00 87.94 301 THR A N 1
ATOM 2311 C CA . THR A 1 301 ? -10.162 14.541 19.324 1.00 87.94 301 THR A CA 1
ATOM 2312 C C . THR A 1 301 ? -11.534 13.876 19.257 1.00 87.94 301 THR A C 1
ATOM 2314 O O . THR A 1 301 ? -12.400 14.255 20.034 1.00 87.94 301 THR A O 1
ATOM 2317 N N . HIS A 1 302 ? -11.735 12.942 18.327 1.00 86.44 302 HIS A N 1
ATOM 2318 C CA . HIS A 1 302 ? -13.031 12.317 18.028 1.00 86.44 302 HIS A CA 1
ATOM 2319 C C . HIS A 1 302 ? -12.866 10.800 17.932 1.00 86.44 302 HIS A C 1
ATOM 2321 O O . HIS A 1 302 ? -13.352 10.150 17.009 1.00 86.44 302 HIS A O 1
ATOM 2327 N N . ARG A 1 303 ? -12.082 10.254 18.862 1.00 81.81 303 ARG A N 1
ATOM 2328 C CA . ARG A 1 303 ? -11.734 8.835 18.910 1.00 81.81 303 ARG A CA 1
ATOM 2329 C C . ARG A 1 303 ? -12.973 7.961 19.137 1.00 81.81 303 ARG A C 1
ATOM 2331 O O . ARG A 1 303 ? -13.068 6.889 18.564 1.00 81.81 303 ARG A O 1
ATOM 2338 N N . ASP A 1 304 ? -13.945 8.473 19.886 1.00 79.69 304 ASP A N 1
ATOM 2339 C CA . ASP A 1 304 ? -15.250 7.864 20.164 1.00 79.69 304 ASP A CA 1
ATOM 2340 C C . ASP A 1 304 ? -16.059 7.546 18.899 1.00 79.69 304 ASP A C 1
ATOM 2342 O O . ASP A 1 304 ? -16.710 6.512 18.833 1.00 79.69 304 ASP A O 1
ATOM 2346 N N . ILE A 1 305 ? -15.965 8.384 17.863 1.00 77.50 305 ILE A N 1
ATOM 2347 C CA . ILE A 1 305 ? -16.667 8.161 16.588 1.00 77.50 305 ILE A CA 1
ATOM 2348 C C . ILE A 1 305 ? -16.050 6.994 15.796 1.00 77.50 305 ILE A C 1
ATOM 2350 O O . ILE A 1 305 ? -16.736 6.413 14.958 1.00 77.50 305 ILE A O 1
ATOM 2354 N N . TYR A 1 306 ? -14.775 6.665 16.035 1.00 72.00 306 TYR A N 1
ATOM 2355 C CA . TYR A 1 306 ? -14.026 5.642 15.292 1.00 72.00 306 TYR A CA 1
ATOM 2356 C C . TYR A 1 306 ? -13.723 4.374 16.112 1.00 72.00 306 TYR A C 1
ATOM 2358 O O . TYR A 1 306 ? -13.413 3.352 15.514 1.00 72.00 306 TYR A O 1
ATOM 2366 N N . GLU A 1 307 ? -13.815 4.403 17.447 1.00 66.44 307 GLU A N 1
ATOM 2367 C CA . GLU A 1 307 ? -13.626 3.218 18.308 1.00 66.44 307 GLU A CA 1
ATOM 2368 C C . GLU A 1 307 ? -14.796 2.228 18.215 1.00 66.44 307 GLU A C 1
ATOM 2370 O O . GLU A 1 307 ? -14.562 1.026 18.246 1.00 66.44 307 GLU A O 1
ATOM 2375 N N . GLU A 1 308 ? -16.031 2.703 18.000 1.00 53.22 308 GLU A N 1
ATOM 2376 C CA . GLU A 1 308 ? -17.207 1.832 17.806 1.00 53.22 308 GLU A CA 1
ATOM 2377 C C . GLU A 1 308 ? -17.125 0.960 16.534 1.00 53.22 308 GLU A C 1
ATOM 2379 O O . GLU A 1 308 ? -17.872 -0.002 16.407 1.00 53.22 308 GLU A O 1
ATOM 2384 N N . GLU A 1 309 ? -16.236 1.274 15.583 1.00 54.12 309 GLU A N 1
ATOM 2385 C CA . GLU A 1 309 ? -15.989 0.432 14.401 1.00 54.12 309 GLU A CA 1
ATOM 2386 C C . GLU A 1 309 ? -15.030 -0.740 14.686 1.00 54.12 309 GLU A C 1
ATOM 2388 O O . GLU A 1 309 ? -14.964 -1.647 13.866 1.00 54.12 309 GLU A O 1
ATOM 2393 N N . GLY A 1 310 ? -14.292 -0.731 15.805 1.00 48.88 310 GLY A N 1
ATOM 2394 C CA . GLY A 1 310 ? -13.220 -1.699 16.079 1.00 48.88 310 GLY A CA 1
ATOM 2395 C C . GLY A 1 310 ? -13.539 -2.802 17.095 1.00 48.88 310 GLY A C 1
ATOM 2396 O O . GLY A 1 310 ? -12.789 -3.763 17.156 1.00 48.88 310 GLY A O 1
ATOM 2397 N N . GLU A 1 311 ? -14.608 -2.690 17.893 1.00 45.47 311 GLU A N 1
ATOM 2398 C CA . GLU A 1 311 ? -14.948 -3.695 18.928 1.00 45.47 311 GLU A CA 1
ATOM 2399 C C . GLU A 1 311 ? -15.799 -4.873 18.401 1.00 45.47 311 GLU A C 1
ATOM 2401 O O . GLU A 1 311 ? -15.927 -5.885 19.084 1.00 45.47 311 GLU A O 1
ATOM 2406 N N . ASP A 1 312 ? -16.386 -4.763 17.201 1.00 42.16 312 ASP A N 1
ATOM 2407 C CA . ASP A 1 312 ? -17.305 -5.773 16.637 1.00 42.16 312 ASP A CA 1
ATOM 2408 C C . ASP A 1 312 ? -16.630 -6.759 15.650 1.00 42.16 312 ASP A C 1
ATOM 2410 O O . ASP A 1 312 ? -17.275 -7.717 15.219 1.00 42.16 312 ASP A O 1
ATOM 2414 N N . ASP A 1 313 ? -15.353 -6.554 15.296 1.00 46.97 313 ASP A N 1
ATOM 2415 C CA . ASP A 1 313 ? -14.580 -7.437 14.396 1.00 46.97 313 ASP A CA 1
ATOM 2416 C C . ASP A 1 313 ? -13.754 -8.510 15.156 1.00 46.97 313 ASP A C 1
ATOM 2418 O O . ASP A 1 313 ? -13.107 -9.347 14.528 1.00 46.97 313 ASP A O 1
ATOM 2422 N N . ASP A 1 314 ? -13.827 -8.550 16.495 1.00 44.75 314 ASP A N 1
ATOM 2423 C CA . ASP A 1 314 ? -13.065 -9.472 17.367 1.00 44.75 314 ASP A CA 1
ATOM 2424 C C . ASP A 1 314 ? -13.644 -10.907 17.460 1.00 44.75 314 ASP A C 1
ATOM 2426 O O . ASP A 1 314 ? -13.115 -11.763 18.178 1.00 44.75 314 ASP A O 1
ATOM 2430 N N . ASP A 1 315 ? -14.727 -11.220 16.743 1.00 39.00 315 ASP A N 1
ATOM 2431 C CA . ASP A 1 315 ? -15.297 -12.570 16.734 1.00 39.00 315 ASP A CA 1
ATOM 2432 C C . ASP A 1 315 ? -14.592 -13.453 15.674 1.00 39.00 315 ASP A C 1
ATOM 2434 O O . ASP A 1 315 ? -14.905 -13.403 14.484 1.00 39.00 315 ASP A O 1
ATOM 2438 N N . ASP A 1 316 ? -13.692 -14.322 16.155 1.00 40.59 316 ASP A N 1
ATOM 2439 C CA . ASP A 1 316 ? -13.106 -15.518 15.505 1.00 40.59 316 ASP A CA 1
ATOM 2440 C C . ASP A 1 316 ? -11.683 -15.425 14.898 1.00 40.59 316 ASP A C 1
ATOM 2442 O O . ASP A 1 316 ? -11.248 -16.383 14.245 1.00 40.59 316 ASP A O 1
ATOM 2446 N N . GLU A 1 317 ? -10.890 -14.378 15.147 1.00 46.47 317 GLU A N 1
ATOM 2447 C CA . GLU A 1 317 ? -9.441 -14.487 14.906 1.00 46.47 317 GLU A CA 1
ATOM 2448 C C . GLU A 1 317 ? -8.764 -15.177 16.097 1.00 46.47 317 GLU A C 1
ATOM 2450 O O . GLU A 1 317 ? -8.822 -14.710 17.231 1.00 46.47 317 GLU A O 1
ATOM 2455 N N . GLU A 1 318 ? -8.131 -16.333 15.860 1.00 46.34 318 GLU A N 1
ATOM 2456 C CA . GLU A 1 318 ? -7.265 -16.972 16.853 1.00 46.34 318 GLU A CA 1
ATOM 2457 C C . GLU A 1 318 ? -6.227 -15.935 17.316 1.00 46.34 318 GLU A C 1
ATOM 2459 O O . GLU A 1 318 ? -5.296 -15.627 16.569 1.00 46.34 318 GLU A O 1
ATOM 2464 N N . GLU A 1 319 ? -6.397 -15.374 18.522 1.00 47.84 319 GLU A N 1
ATOM 2465 C CA . GLU A 1 319 ? -5.449 -14.441 19.138 1.00 47.84 319 GLU A CA 1
ATOM 2466 C C . GLU A 1 319 ? -4.093 -15.145 19.282 1.00 47.84 319 GLU A C 1
ATOM 2468 O O . GLU A 1 319 ? -3.781 -15.802 20.283 1.00 47.84 319 GLU A O 1
ATOM 2473 N N . THR A 1 320 ? -3.266 -15.064 18.240 1.00 53.31 320 THR A N 1
ATOM 2474 C CA . THR A 1 320 ? -1.919 -15.612 18.295 1.00 53.31 320 THR A CA 1
ATOM 2475 C C . THR A 1 320 ? -1.129 -14.752 19.266 1.00 53.31 320 THR A C 1
ATOM 2477 O O . THR A 1 320 ? -0.987 -13.542 19.092 1.00 53.31 320 THR A O 1
ATOM 2480 N N . VAL A 1 321 ? -0.613 -15.376 20.326 1.00 57.47 321 VAL A N 1
ATOM 2481 C CA . VAL A 1 321 ? 0.186 -14.691 21.346 1.00 57.47 321 VAL A CA 1
ATOM 2482 C C . VAL A 1 321 ? 1.542 -14.326 20.734 1.00 57.47 321 VAL A C 1
ATOM 2484 O O . VAL A 1 321 ? 2.537 -15.041 20.885 1.00 57.47 321 VAL A O 1
ATOM 2487 N N . GLN A 1 322 ? 1.586 -13.242 19.962 1.00 68.81 322 GLN A N 1
ATOM 2488 C CA . GLN A 1 322 ? 2.831 -12.716 19.420 1.00 68.81 322 GLN A CA 1
ATOM 2489 C C . GLN A 1 322 ? 3.609 -11.992 20.517 1.00 68.81 322 GLN A C 1
ATOM 2491 O O . GLN A 1 322 ? 3.079 -11.586 21.546 1.00 68.81 322 GLN A O 1
ATOM 2496 N N . THR A 1 323 ? 4.914 -11.848 20.318 1.00 82.81 323 THR A N 1
ATOM 2497 C CA . THR A 1 323 ? 5.740 -10.992 21.173 1.00 82.81 323 THR A CA 1
ATOM 2498 C C . THR A 1 323 ? 6.154 -9.776 20.366 1.00 82.81 323 THR A C 1
ATOM 2500 O O . THR A 1 323 ? 6.459 -9.901 19.181 1.00 82.81 323 THR A O 1
ATOM 2503 N N . PHE A 1 324 ? 6.246 -8.612 21.008 1.00 82.75 324 PHE A N 1
ATOM 2504 C CA . PHE A 1 324 ? 6.640 -7.358 20.358 1.00 82.75 324 PHE A CA 1
ATOM 2505 C C . PHE A 1 324 ? 7.902 -7.489 19.479 1.00 82.75 324 PHE A C 1
ATOM 2507 O O . PHE A 1 324 ? 7.937 -7.045 18.332 1.00 82.75 324 PHE A O 1
ATOM 2514 N N . TRP A 1 325 ? 8.937 -8.170 19.985 1.00 86.31 325 TRP A N 1
ATOM 2515 C CA . TRP A 1 325 ? 10.179 -8.412 19.242 1.00 86.31 325 TRP A CA 1
ATOM 2516 C C . TRP A 1 325 ? 10.000 -9.352 18.049 1.00 86.31 325 TRP A C 1
ATOM 2518 O O . TRP A 1 325 ? 10.687 -9.194 17.039 1.00 86.31 325 TRP A O 1
ATOM 2528 N N . SER A 1 326 ? 9.078 -10.312 18.145 1.00 84.69 326 SER A N 1
ATOM 2529 C CA . SER A 1 326 ? 8.727 -11.174 17.021 1.00 84.69 326 SER A CA 1
ATOM 2530 C C . SER A 1 326 ? 8.026 -10.380 15.920 1.00 84.69 326 SER A C 1
ATOM 2532 O O . SER A 1 326 ? 8.400 -10.553 14.762 1.00 84.69 326 SER A O 1
ATOM 2534 N N . CYS A 1 327 ? 7.112 -9.463 16.257 1.00 87.00 327 CYS A N 1
ATOM 2535 C CA . CYS A 1 327 ? 6.464 -8.598 15.268 1.00 87.00 327 CYS A CA 1
ATOM 2536 C C . CYS A 1 327 ? 7.494 -7.729 14.536 1.00 87.00 327 CYS A C 1
ATOM 2538 O O . CYS A 1 327 ? 7.517 -7.707 13.308 1.00 87.00 327 CYS A O 1
ATOM 2540 N N . ILE A 1 328 ? 8.419 -7.095 15.268 1.00 89.44 328 ILE A N 1
ATOM 2541 C CA . ILE A 1 328 ? 9.510 -6.308 14.664 1.00 89.44 328 ILE A CA 1
ATOM 2542 C C . ILE A 1 328 ? 10.355 -7.164 13.714 1.00 89.44 328 ILE A C 1
ATOM 2544 O O . ILE A 1 328 ? 10.661 -6.737 12.598 1.00 89.44 328 ILE A O 1
ATOM 2548 N N . ALA A 1 329 ? 10.739 -8.370 14.141 1.00 90.19 329 ALA A N 1
ATOM 2549 C CA . ALA A 1 329 ? 11.528 -9.272 13.310 1.00 90.19 329 ALA A CA 1
ATOM 2550 C C . ALA A 1 329 ? 10.776 -9.652 12.024 1.00 90.19 329 ALA A C 1
ATOM 2552 O O . ALA A 1 329 ? 11.351 -9.584 10.937 1.00 90.19 329 ALA A O 1
ATOM 2553 N N . TRP A 1 330 ? 9.490 -9.995 12.128 1.00 89.69 330 TRP A N 1
ATOM 2554 C CA . TRP A 1 330 ? 8.661 -10.358 10.979 1.00 89.69 330 TRP A CA 1
ATOM 2555 C C . TRP A 1 330 ? 8.390 -9.190 10.037 1.00 89.69 330 TRP A C 1
ATOM 2557 O O . TRP A 1 330 ? 8.525 -9.371 8.829 1.00 89.69 330 TRP A O 1
ATOM 2567 N N . LEU A 1 331 ? 8.112 -7.989 10.552 1.00 90.88 331 LEU A N 1
ATOM 2568 C CA . LEU A 1 331 ? 8.001 -6.781 9.728 1.00 90.88 331 LEU A CA 1
ATOM 2569 C C . LEU A 1 331 ? 9.281 -6.548 8.923 1.00 90.88 331 LEU A C 1
ATOM 2571 O O . LEU A 1 331 ? 9.214 -6.292 7.720 1.00 90.88 331 LEU A O 1
ATOM 2575 N N . GLY A 1 332 ? 10.448 -6.693 9.559 1.00 93.06 332 GLY A N 1
ATOM 2576 C CA . GLY A 1 332 ? 11.741 -6.588 8.884 1.00 93.06 332 GLY A CA 1
ATOM 2577 C C . GLY A 1 332 ? 11.920 -7.643 7.791 1.00 93.06 332 GLY A C 1
ATOM 2578 O O . GLY A 1 332 ? 12.278 -7.306 6.662 1.00 93.06 332 GLY A O 1
ATOM 2579 N N . ILE A 1 333 ? 11.622 -8.909 8.094 1.00 92.62 333 ILE A N 1
ATOM 2580 C CA . ILE A 1 333 ? 11.725 -10.021 7.138 1.00 92.62 333 ILE A CA 1
ATOM 2581 C C . ILE A 1 333 ? 10.808 -9.793 5.931 1.00 92.62 333 ILE A C 1
ATOM 2583 O O . ILE A 1 333 ? 11.280 -9.842 4.794 1.00 92.62 333 ILE A O 1
ATOM 2587 N N . MET A 1 334 ? 9.524 -9.499 6.154 1.00 93.06 334 MET A N 1
ATOM 2588 C CA . MET A 1 334 ? 8.568 -9.274 5.065 1.00 93.06 334 MET A CA 1
ATOM 2589 C C . MET A 1 334 ? 8.957 -8.056 4.229 1.00 93.06 334 MET A C 1
ATOM 2591 O O . MET A 1 334 ? 8.951 -8.134 3.004 1.00 93.06 334 MET A O 1
ATOM 2595 N N . THR A 1 335 ? 9.400 -6.969 4.865 1.00 94.81 335 THR A N 1
ATOM 2596 C CA . THR A 1 335 ? 9.905 -5.774 4.168 1.00 94.81 335 THR A CA 1
ATOM 2597 C C . THR A 1 335 ? 11.077 -6.108 3.245 1.00 94.81 335 THR A C 1
ATOM 2599 O O . THR A 1 335 ? 11.121 -5.632 2.109 1.00 94.81 335 THR A O 1
ATOM 2602 N N . ILE A 1 336 ? 12.014 -6.949 3.694 1.00 95.88 336 ILE A N 1
ATOM 2603 C CA . ILE A 1 336 ? 13.154 -7.393 2.882 1.00 95.88 336 ILE A CA 1
ATOM 2604 C C . ILE A 1 336 ? 12.676 -8.218 1.680 1.00 95.88 336 ILE A C 1
ATOM 2606 O O . ILE A 1 336 ? 13.099 -7.949 0.554 1.00 95.88 336 ILE A O 1
ATOM 2610 N N . PHE A 1 337 ? 11.777 -9.185 1.886 1.00 95.75 337 PHE A N 1
ATOM 2611 C CA . PHE A 1 337 ? 11.239 -9.997 0.789 1.00 95.75 337 PHE A CA 1
ATOM 2612 C C . PHE A 1 337 ? 10.450 -9.161 -0.223 1.00 95.75 337 PHE A C 1
ATOM 2614 O O . PHE A 1 337 ? 10.697 -9.280 -1.422 1.00 95.75 337 PHE A O 1
ATOM 2621 N N . ILE A 1 338 ? 9.561 -8.279 0.243 1.00 96.75 338 ILE A N 1
ATOM 2622 C CA . ILE A 1 338 ? 8.813 -7.352 -0.618 1.00 96.75 338 ILE A CA 1
ATOM 2623 C C . ILE A 1 338 ? 9.788 -6.472 -1.402 1.00 96.75 338 ILE A C 1
ATOM 2625 O O . ILE A 1 338 ? 9.602 -6.292 -2.601 1.00 96.75 338 ILE A O 1
ATOM 2629 N N . SER A 1 339 ? 10.854 -5.975 -0.770 1.00 96.75 339 SER A N 1
ATOM 2630 C CA . SER A 1 339 ? 11.869 -5.156 -1.443 1.00 96.75 339 SER A CA 1
ATOM 2631 C C . SER A 1 339 ? 12.590 -5.924 -2.557 1.00 96.75 339 SER A C 1
ATOM 2633 O O . SER A 1 339 ? 12.694 -5.414 -3.669 1.00 96.75 339 SER A O 1
ATOM 2635 N N . PHE A 1 340 ? 13.035 -7.161 -2.303 1.00 96.50 340 PHE A N 1
ATOM 2636 C CA . PHE A 1 340 ? 13.678 -7.993 -3.330 1.00 96.50 340 PHE A CA 1
ATOM 2637 C C . PHE A 1 340 ? 12.742 -8.317 -4.498 1.00 96.50 340 PHE A C 1
ATOM 2639 O O . PHE A 1 340 ? 13.144 -8.237 -5.657 1.00 96.50 340 PHE A O 1
ATOM 2646 N N . LEU A 1 341 ? 11.489 -8.668 -4.208 1.00 97.25 341 LEU A N 1
ATOM 2647 C CA . LEU A 1 341 ? 10.501 -8.959 -5.245 1.00 97.25 341 LEU A CA 1
ATOM 2648 C C . LEU A 1 341 ? 10.123 -7.701 -6.036 1.00 97.25 341 LEU A C 1
ATOM 2650 O O . LEU A 1 341 ? 9.945 -7.786 -7.248 1.00 97.25 341 LEU A O 1
ATOM 2654 N N . SER A 1 342 ? 10.053 -6.541 -5.376 1.00 97.00 342 SER A N 1
ATOM 2655 C CA . SER A 1 342 ? 9.779 -5.250 -6.020 1.00 97.00 342 SER A CA 1
ATOM 2656 C C . SER A 1 342 ? 10.888 -4.851 -6.991 1.00 97.00 342 SER A C 1
ATOM 2658 O O . SER A 1 342 ? 10.588 -4.363 -8.075 1.00 97.00 342 SER A O 1
ATOM 2660 N N . ASP A 1 343 ? 12.152 -5.106 -6.648 1.00 95.81 343 ASP A N 1
ATOM 2661 C CA . ASP A 1 343 ? 13.295 -4.895 -7.547 1.00 95.81 343 ASP A CA 1
ATOM 2662 C C . ASP A 1 343 ? 13.156 -5.751 -8.821 1.00 95.81 343 ASP A C 1
ATOM 2664 O O . ASP A 1 343 ? 13.205 -5.239 -9.937 1.00 95.81 343 ASP A O 1
ATOM 2668 N N . TYR A 1 344 ? 12.846 -7.046 -8.673 1.00 95.56 344 TYR A N 1
ATOM 2669 C CA . TYR A 1 344 ? 12.636 -7.941 -9.821 1.00 95.56 344 TYR A CA 1
ATOM 2670 C C . TYR A 1 344 ? 11.415 -7.561 -10.660 1.00 95.56 344 TYR A C 1
ATOM 2672 O O . TYR A 1 344 ? 11.444 -7.698 -11.883 1.00 95.56 344 TYR A O 1
ATOM 2680 N N . LEU A 1 345 ? 10.341 -7.117 -10.005 1.00 95.69 345 LEU A N 1
ATOM 2681 C CA . LEU A 1 345 ? 9.128 -6.632 -10.652 1.00 95.69 345 LEU A CA 1
ATOM 2682 C C . LEU A 1 345 ? 9.427 -5.413 -11.530 1.00 95.69 345 LEU A C 1
ATOM 2684 O O . LEU A 1 345 ? 9.014 -5.386 -12.685 1.00 95.69 345 LEU A O 1
ATOM 2688 N N . VAL A 1 346 ? 10.155 -4.431 -10.997 1.00 94.56 346 VAL A N 1
ATOM 2689 C CA . VAL A 1 346 ? 10.505 -3.194 -11.708 1.00 94.56 346 VAL A CA 1
ATOM 2690 C C . VAL A 1 346 ? 11.433 -3.477 -12.881 1.00 94.56 346 VAL A C 1
ATOM 2692 O O . VAL A 1 346 ? 11.121 -3.054 -13.993 1.00 94.56 346 VAL A O 1
ATOM 2695 N N . ASP A 1 347 ? 12.480 -4.279 -12.676 1.00 93.25 347 ASP A N 1
ATOM 2696 C CA . ASP A 1 347 ? 13.373 -4.712 -13.756 1.00 93.25 347 ASP A CA 1
ATOM 2697 C C . ASP A 1 347 ? 12.604 -5.392 -14.900 1.00 93.25 347 ASP A C 1
ATOM 2699 O O . ASP A 1 347 ? 12.895 -5.176 -16.075 1.00 93.25 347 ASP A O 1
ATOM 2703 N N . ALA A 1 348 ? 11.616 -6.229 -14.568 1.00 93.69 348 ALA A N 1
ATOM 2704 C CA . ALA A 1 348 ? 10.797 -6.913 -15.562 1.00 93.69 348 ALA A CA 1
ATOM 2705 C C . ALA A 1 348 ? 9.860 -5.952 -16.311 1.00 93.69 348 ALA A C 1
ATOM 2707 O O . ALA A 1 348 ? 9.640 -6.118 -17.510 1.00 93.69 348 ALA A O 1
ATOM 2708 N N . ILE A 1 349 ? 9.317 -4.932 -15.636 1.00 92.56 349 ILE A N 1
ATOM 2709 C CA . ILE A 1 349 ? 8.523 -3.887 -16.298 1.00 92.56 349 ILE A CA 1
ATOM 2710 C C . ILE A 1 349 ? 9.403 -3.086 -17.258 1.00 92.56 349 ILE A C 1
ATOM 2712 O O . ILE A 1 349 ? 8.985 -2.833 -18.386 1.00 92.56 349 ILE A O 1
ATOM 2716 N N . GLU A 1 350 ? 10.611 -2.708 -16.838 1.00 90.62 350 GLU A N 1
ATOM 2717 C CA . GLU A 1 350 ? 11.568 -1.999 -17.692 1.00 90.62 350 GLU A CA 1
ATOM 2718 C C . GLU A 1 350 ? 11.974 -2.835 -18.907 1.00 90.62 350 GLU A C 1
ATOM 2720 O O . GLU A 1 350 ? 11.933 -2.328 -20.028 1.00 90.62 350 GLU A O 1
ATOM 2725 N N . GLY A 1 351 ? 12.301 -4.117 -18.712 1.00 86.56 351 GLY A N 1
ATOM 2726 C CA . GLY A 1 351 ? 12.635 -5.035 -19.804 1.00 86.56 351 GLY A CA 1
ATOM 2727 C C . GLY A 1 351 ? 11.488 -5.194 -20.805 1.00 86.56 351 GLY A C 1
ATOM 2728 O O . GLY A 1 351 ? 11.679 -5.033 -22.013 1.00 86.56 351 GLY A O 1
ATOM 2729 N N . ALA A 1 352 ? 10.265 -5.386 -20.304 1.00 85.12 352 ALA A N 1
ATOM 2730 C CA . ALA A 1 352 ? 9.080 -5.523 -21.144 1.00 85.12 352 ALA A CA 1
ATOM 2731 C C . ALA A 1 352 ? 8.716 -4.222 -21.884 1.00 85.12 352 ALA A C 1
ATOM 2733 O O . ALA A 1 352 ? 8.300 -4.276 -23.041 1.00 85.12 352 ALA A O 1
ATOM 2734 N N . ALA A 1 353 ? 8.869 -3.061 -21.239 1.00 80.00 353 ALA A N 1
ATOM 2735 C CA . ALA A 1 353 ? 8.565 -1.758 -21.831 1.00 80.00 353 ALA A CA 1
ATOM 2736 C C . ALA A 1 353 ? 9.650 -1.280 -22.810 1.00 80.00 353 ALA A C 1
ATOM 2738 O O . ALA A 1 353 ? 9.328 -0.629 -23.800 1.00 80.00 353 ALA A O 1
ATOM 2739 N N . GLY A 1 354 ? 10.921 -1.601 -2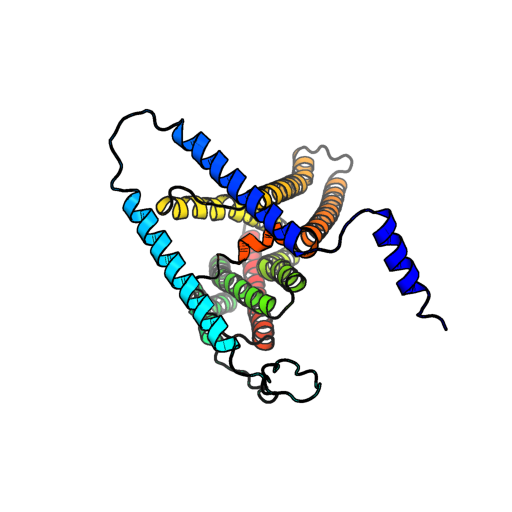2.550 1.00 66.50 354 GLY A N 1
ATOM 2740 C CA . GLY A 1 354 ? 12.057 -1.282 -23.422 1.00 66.50 354 GLY A CA 1
ATOM 2741 C C . GLY A 1 354 ? 12.204 -2.219 -24.626 1.00 66.50 354 GLY A C 1
ATOM 2742 O O . GLY A 1 354 ? 12.939 -1.901 -25.559 1.00 66.50 354 GLY A O 1
ATOM 2743 N N . GLY A 1 355 ? 11.508 -3.360 -24.620 1.00 53.12 355 GLY A N 1
ATOM 2744 C CA . GLY A 1 355 ? 11.395 -4.273 -25.760 1.00 53.12 355 GLY A CA 1
ATOM 2745 C C . GLY A 1 355 ? 10.344 -3.877 -26.810 1.00 53.12 355 GLY A C 1
ATOM 2746 O O . GLY A 1 355 ? 10.165 -4.634 -27.768 1.00 53.12 355 GLY A O 1
ATOM 2747 N N . MET A 1 356 ? 9.646 -2.744 -26.636 1.00 43.50 356 MET A N 1
ATOM 2748 C CA . MET A 1 356 ? 8.637 -2.209 -27.568 1.00 43.50 356 MET A CA 1
ATOM 2749 C C . MET A 1 356 ? 9.155 -1.055 -28.424 1.00 43.50 356 MET A C 1
ATOM 2751 O O . MET A 1 356 ? 9.905 -0.203 -27.899 1.00 43.50 356 MET A O 1
#

Foldseek 3Di:
DPPVVVVVVVVVVVVVVPDDPDPVVVVVVVVVVVVVVVVVVVVVVVVPPPDDDDDPPPVVVVVVVVVVVVVVVVVVVVVVVVVVPPDDDDDDDDPPDDDDPPPPPPDPDPPPPCPCCLQPVDPLSVLVVLLVVLVVCVVVVHALVSNQVSLPSNLVSLLVSQLVLLQVLLVVDDQLVSVVSNVD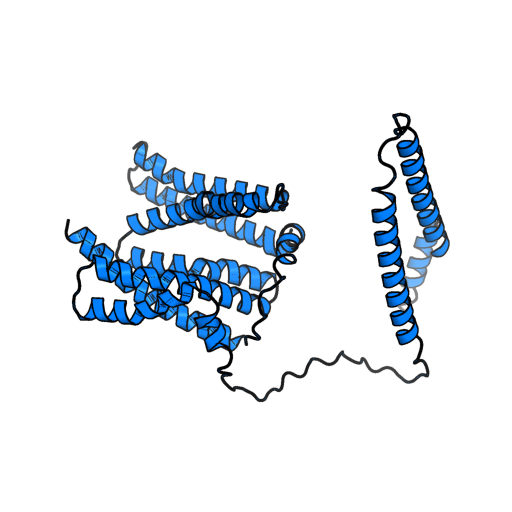RNCVLLVLLLVLLVVLVVVVVNLVVVVVVLCCVVPVVVVCCCVVVVVVDVDDDDLPVVVVVVVVLSVVLVVLSCVLVVCQVVVVDPPPPVRSVVSNVVSVVVNVVVVVVVSCCCRPPPVVSVVVVPPVVPPDDPPDPDDNVNSVVSSVVSSVSSNVSSNSNSVSVCSVVVVD

Radius of gyration: 31.19 Å; chains: 1; bounding box: 77×53×88 Å